Protein 7W8F (pdb70)

Structure (mmCIF, N/CA/C/O backbone):
data_7W8F
#
_entry.id   7W8F
#
_cell.length_a   34.800
_cell.length_b   57.890
_cell.length_c   62.700
_cell.angle_alpha   90.000
_cell.angle_beta   95.020
_cell.angle_gamma   90.000
#
_symmetry.space_group_name_H-M   'P 1 21 1'
#
loop_
_entity.id
_entity.type
_entity.pdbx_description
1 polymer 'Putative periplasm binding protein'
2 non-polymer 'desferrioxamine B'
3 non-polymer 'FE (III) ION'
4 non-polymer 'MAGNESIUM ION'
5 water water
#
loop_
_atom_site.group_PDB
_atom_site.id
_atom_site.type_symbol
_atom_site.label_atom_id
_atom_site.label_alt_id
_atom_site.label_comp_id
_atom_site.label_asym_id
_atom_site.label_entity_id
_atom_site.label_seq_id
_atom_site.pdbx_PDB_ins_code
_atom_site.Cartn_x
_atom_site.Cartn_y
_atom_site.Cartn_z
_atom_site.occupancy
_atom_site.B_iso_or_equiv
_atom_site.auth_seq_id
_atom_site.auth_comp_id
_atom_site.auth_asym_id
_atom_site.auth_atom_id
_atom_site.pdbx_PDB_model_num
ATOM 1 N N . PRO A 1 1 ? 11.058 15.301 10.387 1.000 51.856 5 PRO A N 1
ATOM 2 C CA . PRO A 1 1 ? 10.489 13.933 10.383 1.000 47.650 5 PRO A CA 1
ATOM 3 C C . PRO A 1 1 ? 11.341 12.838 11.064 1.000 44.769 5 PRO A C 1
ATOM 4 O O . PRO A 1 1 ? 10.734 11.873 11.509 1.000 39.203 5 PRO A O 1
ATOM 8 N N . ASP A 1 2 ? 12.674 13.005 11.160 1.000 40.928 6 ASP A N 1
ATOM 9 C CA . ASP A 1 2 ? 13.625 11.980 11.683 1.000 42.241 6 ASP A CA 1
ATOM 10 C C . ASP A 1 2 ? 13.620 11.996 13.225 1.000 38.365 6 ASP A C 1
ATOM 11 O O . ASP A 1 2 ? 13.935 13.021 13.803 1.000 37.130 6 ASP A O 1
ATOM 16 N N . ILE A 1 3 ? 13.281 10.877 13.868 1.000 32.545 7 ILE A N 1
ATOM 17 C CA . ILE A 1 3 ? 13.290 10.703 15.354 1.000 32.632 7 ILE A CA 1
ATOM 18 C C . ILE A 1 3 ? 14.456 9.789 15.701 1.000 28.139 7 ILE A C 1
ATOM 19 O O . ILE A 1 3 ? 14.512 8.715 15.092 1.000 27.894 7 ILE A O 1
ATOM 24 N N . THR A 1 4 ? 15.318 10.164 16.646 1.000 28.043 8 THR A N 1
ATOM 25 C CA . THR A 1 4 ? 16.345 9.241 17.197 1.000 29.443 8 THR A CA 1
ATOM 26 C C . THR A 1 4 ? 15.780 8.532 18.443 1.000 28.518 8 THR A C 1
ATOM 27 O O . THR A 1 4 ? 15.048 9.143 19.220 1.000 27.488 8 THR A O 1
ATOM 31 N N . HIS A 1 5 ? 16.046 7.236 18.557 1.000 26.243 9 HIS A N 1
ATOM 32 C CA . HIS A 1 5 ? 15.717 6.404 19.734 1.000 23.921 9 HIS A CA 1
ATOM 33 C C . HIS A 1 5 ? 16.936 5.538 19.992 1.000 25.395 9 HIS A C 1
ATOM 34 O O . HIS A 1 5 ? 17.968 5.809 19.355 1.000 24.540 9 HIS A O 1
ATOM 41 N N . GLU A 1 6 ? 16.839 4.545 20.867 1.000 25.472 10 GLU A N 1
ATOM 42 C CA . GLU A 1 6 ? 18.030 3.816 21.369 1.000 26.735 10 GLU A CA 1
ATOM 43 C C . GLU A 1 6 ? 18.514 2.820 20.309 1.000 28.282 10 GLU A C 1
ATOM 44 O O . GLU A 1 6 ? 19.634 2.314 20.469 1.000 30.209 10 GLU A O 1
ATOM 50 N N . MET A 1 7 ? 17.718 2.563 19.271 1.000 27.139 11 MET A N 1
ATOM 51 C CA . MET A 1 7 ? 18.061 1.625 18.162 1.000 30.667 11 MET A CA 1
ATOM 52 C C . MET A 1 7 ? 18.253 2.383 16.843 1.000 31.594 11 MET A C 1
ATOM 53 O O . MET A 1 7 ? 18.175 1.728 15.784 1.000 30.988 11 MET A O 1
ATOM 58 N N . GLY A 1 8 ? 18.415 3.707 16.890 1.000 28.070 12 GLY A N 1
ATOM 59 C CA . GLY A 1 8 ? 18.912 4.484 15.739 1.000 33.074 12 GLY A CA 1
ATOM 60 C C . GLY A 1 8 ? 18.016 5.658 15.403 1.000 32.077 12 GLY A C 1
ATOM 61 O O . GLY A 1 8 ? 17.604 6.365 16.335 1.000 29.755 12 GLY A O 1
ATOM 62 N N . THR A 1 9 ? 17.719 5.848 14.119 1.000 32.439 13 THR A N 1
ATOM 63 C CA . THR A 1 9 ? 16.924 6.995 13.622 1.000 33.508 13 THR A CA 1
ATOM 64 C C . THR A 1 9 ? 15.816 6.506 12.709 1.000 36.086 13 THR A C 1
ATOM 65 O O . THR A 1 9 ? 16.102 5.745 11.787 1.000 42.181 13 THR A O 1
ATOM 69 N N . THR A 1 10 ? 14.604 6.989 12.939 1.000 34.047 14 THR A N 1
ATOM 70 C CA 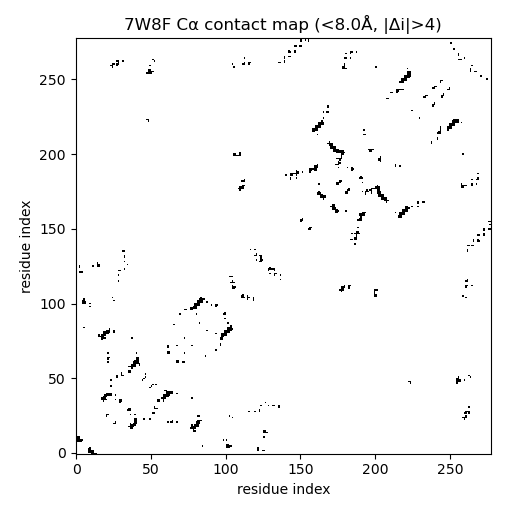. THR A 1 10 ? 13.399 6.579 12.200 1.000 33.692 14 THR A CA 1
ATOM 71 C C . THR A 1 10 ? 12.726 7.863 11.716 1.000 37.085 14 THR A C 1
ATOM 72 O O . THR A 1 10 ? 12.675 8.841 12.478 1.000 38.935 14 THR A O 1
ATOM 76 N N . SER A 1 11 ? 12.236 7.859 10.489 1.000 34.339 15 SER A N 1
ATOM 77 C CA . SER A 1 11 ? 11.537 9.010 9.901 1.000 31.863 15 SER A CA 1
ATOM 78 C C . SER A 1 11 ? 10.041 8.708 9.877 1.000 30.678 15 SER A C 1
ATOM 79 O O . SER A 1 11 ? 9.639 7.573 9.610 1.000 32.517 15 SER A O 1
ATOM 82 N N . PHE A 1 12 ? 9.235 9.716 10.158 1.000 30.064 16 PHE A N 1
ATOM 83 C CA . PHE A 1 12 ? 7.768 9.670 10.040 1.000 31.854 16 PHE A CA 1
ATOM 84 C C . PHE A 1 12 ? 7.347 10.899 9.241 1.000 37.434 16 PHE A C 1
ATOM 85 O O . PHE A 1 12 ? 7.590 12.031 9.716 1.000 36.363 16 PHE A O 1
ATOM 93 N N . GLU A 1 13 ? 6.719 10.710 8.090 1.000 41.167 17 GLU A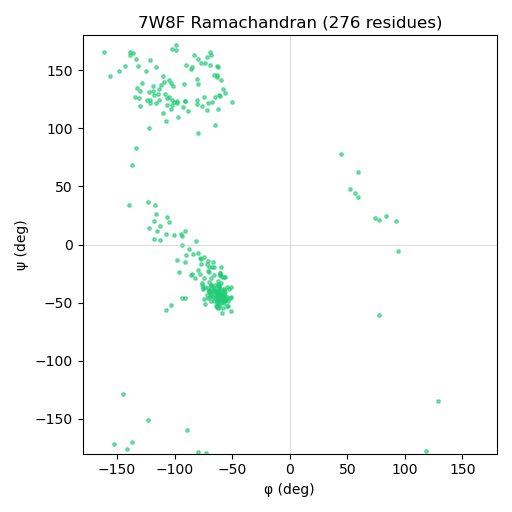 N 1
ATOM 94 C CA . GLU A 1 13 ? 6.347 11.877 7.256 1.000 44.067 17 GLU A CA 1
ATOM 95 C C . GLU A 1 13 ? 5.039 12.452 7.804 1.000 40.324 17 GLU A C 1
ATOM 96 O O . GLU A 1 13 ? 4.880 13.660 7.722 1.000 40.748 17 GLU A O 1
ATOM 102 N N . THR A 1 14 ? 4.178 11.636 8.416 1.000 35.336 18 THR A N 1
ATOM 103 C CA . THR A 1 14 ? 3.043 12.125 9.243 1.000 36.601 18 THR A CA 1
ATOM 104 C C . THR A 1 14 ? 3.235 11.672 10.697 1.000 33.983 18 THR A C 1
ATOM 105 O O . THR A 1 14 ? 3.854 10.607 10.900 1.000 31.626 18 THR A O 1
ATOM 109 N N . THR A 1 15 ? 2.699 12.414 11.669 1.000 31.620 19 THR A N 1
ATOM 110 C CA . THR A 1 15 ? 2.717 11.987 13.091 1.000 32.319 19 THR A CA 1
ATOM 111 C C . THR A 1 15 ? 1.958 10.676 13.211 1.000 29.776 19 THR A C 1
ATOM 112 O O . THR A 1 15 ? 0.827 10.554 12.723 1.000 27.965 19 THR A O 1
ATOM 116 N N . PRO A 1 16 ? 2.560 9.636 13.829 1.000 27.006 20 PRO A N 1
ATOM 117 C CA . PRO A 1 16 ? 1.857 8.375 13.995 1.000 27.599 20 PRO A CA 1
ATOM 118 C C . PRO A 1 16 ? 0.610 8.643 14.850 1.000 27.847 20 PRO A C 1
ATOM 119 O O . PRO A 1 16 ? 0.733 9.212 15.907 1.000 26.821 20 PRO A O 1
ATOM 123 N N . LYS A 1 17 ? -0.548 8.201 14.358 1.000 28.019 21 LYS A N 1
ATOM 124 C CA . LYS A 1 17 ? -1.871 8.366 15.005 1.000 27.058 21 LYS A CA 1
ATOM 125 C C . LYS A 1 17 ? -2.163 7.166 15.908 1.000 26.019 21 LYS A C 1
ATOM 126 O O . LYS A 1 17 ? -2.640 7.394 17.035 1.000 26.732 21 LYS A O 1
ATOM 132 N N . LYS A 1 18 ? -1.935 5.935 15.441 1.000 24.151 22 LYS A N 1
ATOM 133 C CA . LYS A 1 18 ? -2.292 4.705 16.199 1.000 24.549 22 LYS A CA 1
ATOM 134 C C . LYS A 1 18 ? -1.040 4.207 16.927 1.000 22.076 22 LYS A C 1
ATOM 135 O O . LYS A 1 18 ? -0.082 3.757 16.275 1.000 22.573 22 LYS A O 1
ATOM 141 N N . VAL A 1 19 ? -1.040 4.342 18.243 1.000 20.310 23 VAL A N 1
ATOM 142 C CA . VAL A 1 19 ? 0.180 4.221 19.066 1.000 19.593 23 VAL A CA 1
ATOM 143 C C . VAL A 1 19 ? 0.001 2.995 19.951 1.000 17.585 23 VAL A C 1
ATOM 144 O O . VAL A 1 19 ? -1.057 2.862 20.579 1.000 18.539 23 VAL A O 1
ATOM 148 N N . VAL A 1 20 ? 0.996 2.109 19.950 1.000 18.439 24 VAL A N 1
ATOM 149 C CA . VAL A 1 20 ? 1.068 1.013 20.948 1.000 18.148 24 VAL A CA 1
ATOM 150 C C . VAL A 1 20 ? 2.276 1.238 21.859 1.000 18.434 24 VAL A C 1
ATOM 151 O O . VAL A 1 20 ? 3.340 1.567 21.361 1.000 20.559 24 VAL A O 1
ATOM 155 N N . ALA A 1 21 ? 2.085 1.093 23.169 1.000 18.433 25 ALA A N 1
ATOM 156 C CA . ALA A 1 21 ? 3.169 1.155 24.164 1.000 17.487 25 ALA A CA 1
ATOM 157 C C . ALA A 1 21 ? 3.212 -0.195 24.879 1.000 18.909 25 ALA A C 1
ATOM 158 O O . ALA A 1 21 ? 2.147 -0.637 25.381 1.000 20.652 25 ALA A O 1
ATOM 160 N N . LEU A 1 22 ? 4.398 -0.788 25.010 1.000 19.436 26 LEU A N 1
ATOM 161 C CA . LEU A 1 22 ? 4.534 -2.153 25.573 1.000 20.892 26 LEU A CA 1
ATOM 162 C C . LEU A 1 22 ? 5.142 -2.118 26.976 1.000 20.874 26 LEU A C 1
ATOM 163 O O . LEU A 1 22 ? 5.433 -3.199 27.532 1.000 20.554 26 LEU A O 1
ATOM 168 N N . ASP A 1 23 ? 5.294 -0.942 27.570 1.000 20.904 27 ASP A N 1
ATOM 169 C CA . ASP A 1 23 ? 5.480 -0.883 29.035 1.000 22.482 27 ASP A CA 1
ATOM 170 C C . ASP A 1 23 ? 4.654 0.279 29.571 1.000 19.071 27 ASP A C 1
ATOM 171 O O . ASP A 1 23 ? 4.283 1.218 28.797 1.000 17.467 27 ASP A O 1
ATOM 176 N N . TRP A 1 24 ? 4.498 0.268 30.880 1.000 19.017 28 TRP A N 1
ATOM 177 C CA . TRP A 1 24 ? 3.550 1.155 31.579 1.000 18.682 28 TRP A CA 1
ATOM 178 C C . TRP A 1 24 ? 4.098 2.567 31.668 1.000 19.230 28 TRP A C 1
ATOM 179 O O . TRP A 1 24 ? 3.301 3.478 31.605 1.000 19.547 28 TRP A O 1
ATOM 190 N N . VAL A 1 25 ? 5.405 2.751 31.791 1.000 18.483 29 VAL A N 1
ATOM 191 C CA . VAL A 1 25 ? 5.937 4.139 31.875 1.000 18.165 29 VAL A CA 1
ATOM 192 C C . VAL A 1 25 ? 5.806 4.806 30.503 1.000 17.643 29 VAL A C 1
ATOM 193 O O . VAL A 1 25 ? 5.512 5.979 30.460 1.000 14.627 29 VAL A O 1
ATOM 197 N N . LEU A 1 26 ? 6.008 4.085 29.401 1.000 16.571 30 LEU A N 1
ATOM 198 C CA . LEU A 1 26 ? 5.801 4.668 28.047 1.000 16.773 30 LEU A CA 1
ATOM 199 C C . LEU A 1 26 ? 4.304 4.932 27.863 1.000 15.625 30 LEU A C 1
ATOM 200 O O . LEU A 1 26 ? 3.958 5.953 27.284 1.000 16.712 30 LEU A O 1
ATOM 205 N N . THR A 1 27 ? 3.446 4.078 28.388 1.000 16.529 31 THR A N 1
ATOM 206 C CA . THR A 1 27 ? 1.972 4.299 28.366 1.000 16.413 31 THR A CA 1
ATOM 207 C C . THR A 1 27 ? 1.626 5.625 29.073 1.000 16.283 31 THR A C 1
ATOM 208 O O . THR A 1 27 ? 0.888 6.463 28.489 1.000 17.467 31 THR A O 1
ATOM 212 N N . GLU A 1 28 ? 2.163 5.810 30.272 1.000 16.125 32 GLU A N 1
ATOM 213 C CA . GLU A 1 28 ? 1.983 7.030 31.103 1.000 16.856 32 GLU A CA 1
ATOM 214 C C . GLU A 1 28 ? 2.510 8.237 30.325 1.000 17.728 32 GLU A C 1
ATOM 215 O O . GLU A 1 28 ? 1.849 9.305 30.368 1.000 16.844 32 GLU A O 1
ATOM 221 N N . THR A 1 29 ? 3.674 8.098 29.674 1.000 16.841 33 THR A N 1
ATOM 222 C CA . THR A 1 29 ? 4.320 9.241 28.988 1.000 17.303 33 THR A CA 1
ATOM 223 C C . THR A 1 29 ? 3.473 9.655 27.785 1.000 16.710 33 THR A C 1
ATOM 224 O O . THR A 1 29 ? 3.269 10.864 27.592 1.000 16.200 33 THR A O 1
ATOM 228 N N . VAL A 1 30 ? 2.980 8.687 27.024 1.000 15.414 34 VAL A N 1
ATOM 229 C CA . VAL A 1 30 ? 2.142 8.991 25.845 1.000 17.107 34 VAL A CA 1
ATOM 230 C C . VAL A 1 30 ? 0.911 9.726 26.368 1.000 16.301 34 VAL A C 1
ATOM 231 O O . VAL A 1 30 ? 0.558 10.768 25.808 1.000 16.412 34 VAL A O 1
ATOM 235 N N . LEU A 1 31 ? 0.281 9.198 27.415 1.000 16.353 35 LEU A N 1
ATOM 236 C CA . LEU A 1 31 ? -0.947 9.816 27.998 1.000 17.534 35 LEU A CA 1
ATOM 237 C C . LEU A 1 31 ? -0.624 11.214 28.540 1.000 17.023 35 LEU A C 1
ATOM 238 O O . LEU A 1 31 ? -1.485 12.108 28.427 1.000 17.687 35 LEU A O 1
ATOM 243 N N . SER A 1 32 ? 0.568 11.420 29.091 1.000 17.891 36 SER A N 1
ATOM 244 C CA . SER A 1 32 ? 0.976 12.734 29.639 1.000 17.699 36 SER A CA 1
ATOM 245 C C . SER A 1 32 ? 0.947 13.809 28.533 1.000 17.928 36 SER A C 1
ATOM 246 O O . SER A 1 32 ? 0.843 15.010 28.830 1.000 18.412 36 SER A O 1
ATOM 249 N N . LEU A 1 33 ? 1.112 13.429 27.289 1.000 17.578 37 LEU A N 1
ATOM 250 C CA . LEU A 1 33 ? 1.146 14.402 26.165 1.000 20.839 37 LEU A CA 1
ATOM 251 C C . LEU A 1 33 ? -0.233 14.561 25.520 1.000 20.350 37 LEU A C 1
ATOM 252 O O . LEU A 1 33 ? -0.295 15.220 24.487 1.000 22.819 37 LEU A O 1
ATOM 257 N N . GLY A 1 34 ? -1.297 14.005 26.102 1.000 20.270 38 GLY A N 1
ATOM 258 C CA . GLY A 1 34 ? -2.660 14.145 25.565 1.000 19.928 38 GLY A CA 1
ATOM 259 C C . GLY A 1 34 ? -2.869 13.230 24.384 1.000 23.507 38 GLY A C 1
ATOM 260 O O . GLY A 1 34 ? -3.750 13.501 23.560 1.000 24.443 38 GLY A O 1
ATOM 261 N N . ILE A 1 35 ? -2.062 12.189 24.270 1.000 22.311 39 ILE A N 1
ATOM 262 C CA . ILE A 1 35 ? -2.189 11.207 23.162 1.000 21.790 39 ILE A CA 1
ATOM 263 C C . ILE A 1 35 ? -2.861 9.955 23.723 1.000 22.564 39 ILE A C 1
ATOM 264 O O . ILE A 1 35 ? -2.535 9.514 24.844 1.000 19.962 39 ILE A O 1
ATOM 269 N N . GLU A 1 36 ? -3.772 9.388 22.946 1.000 24.666 40 GLU A N 1
ATOM 270 C CA . GLU A 1 36 ? -4.449 8.118 23.278 1.000 26.924 40 GLU A CA 1
ATOM 271 C C . GLU A 1 36 ? -3.665 6.926 22.725 1.000 22.429 40 GLU A C 1
ATOM 272 O O . GLU A 1 36 ? -2.892 7.088 21.784 1.000 23.534 40 GLU A O 1
ATOM 278 N N . LEU A 1 37 ? -3.832 5.772 23.352 1.000 23.263 41 LEU A N 1
ATOM 279 C CA . LEU A 1 37 ? -3.185 4.511 22.927 1.000 23.538 41 LEU A CA 1
ATOM 280 C C . LEU A 1 37 ? -4.218 3.632 22.244 1.000 23.456 41 LEU A C 1
ATOM 281 O O . LEU A 1 37 ? -5.294 3.459 22.800 1.000 24.410 41 LEU A O 1
ATOM 286 N N . GLU A 1 38 ? -3.891 3.186 21.039 1.000 24.072 42 GLU A N 1
ATOM 287 C CA . GLU A 1 38 ? -4.617 2.103 20.329 1.000 25.063 42 GLU A CA 1
ATOM 288 C C . GLU A 1 38 ? -4.477 0.814 21.140 1.000 23.642 42 GLU A C 1
ATOM 289 O O . GLU A 1 38 ? -5.492 0.075 21.332 1.000 21.901 42 GLU A O 1
ATOM 295 N N . GLY A 1 39 ? -3.268 0.581 21.641 1.000 19.597 43 GLY A N 1
ATOM 296 C CA . GLY A 1 39 ? -2.970 -0.616 22.430 1.000 20.809 43 GLY A CA 1
ATOM 297 C C . GLY A 1 39 ? -1.909 -0.382 23.490 1.000 20.603 43 GLY A C 1
ATOM 298 O O . GLY A 1 39 ? -1.011 0.424 23.288 1.000 21.676 43 GLY A O 1
ATOM 299 N N . ALA A 1 40 ? -2.012 -1.114 24.589 1.000 21.488 44 ALA A N 1
ATOM 300 C CA . ALA A 1 40 ? -1.004 -1.089 25.659 1.000 21.020 44 ALA A CA 1
ATOM 301 C C . ALA A 1 40 ? -0.882 -2.502 26.205 1.000 19.100 44 ALA A C 1
ATOM 302 O O . ALA A 1 40 ? -1.850 -3.263 26.112 1.000 19.755 44 ALA A O 1
ATOM 304 N N . ALA A 1 41 ? 0.269 -2.840 26.756 1.000 17.091 45 ALA A N 1
ATOM 305 C CA . ALA A 1 41 ? 0.488 -4.175 27.339 1.000 18.679 45 ALA A CA 1
ATOM 306 C C . ALA A 1 41 ? -0.146 -4.206 28.714 1.000 19.658 45 ALA A C 1
ATOM 307 O O . ALA A 1 41 ? 0.026 -3.214 29.436 1.000 21.415 45 ALA A O 1
ATOM 309 N N . ASN A 1 42 ? -0.816 -5.315 29.033 1.000 19.625 46 ASN A N 1
ATOM 310 C CA . ASN A 1 42 ? -1.408 -5.671 30.354 1.000 19.139 46 ASN A CA 1
ATOM 311 C C . ASN A 1 42 ? -2.148 -4.465 30.933 1.000 18.841 46 ASN A C 1
ATOM 312 O O . ASN A 1 42 ? -1.630 -3.799 31.864 1.000 17.643 46 ASN A O 1
ATOM 317 N N . ILE A 1 43 ? -3.345 -4.219 30.428 1.000 19.465 47 ILE A N 1
ATOM 318 C CA . ILE A 1 43 ? -4.184 -3.072 30.861 1.000 19.413 47 ILE A CA 1
ATOM 319 C C . ILE A 1 43 ? -4.694 -3.302 32.283 1.000 18.648 47 ILE A C 1
ATOM 320 O O . ILE A 1 43 ? -4.793 -2.291 33.028 1.000 20.246 47 ILE A O 1
ATOM 325 N N . SER A 1 44 ? -5.073 -4.525 32.656 1.000 19.095 48 SER A N 1
ATOM 326 C CA . SER A 1 44 ? -5.561 -4.790 34.035 1.000 20.103 48 SER A CA 1
ATOM 327 C C . SER A 1 44 ? -4.436 -4.499 35.034 1.000 18.399 48 SER A C 1
ATOM 328 O O . SER A 1 44 ? -4.710 -3.835 36.060 1.000 16.634 48 SER A O 1
ATOM 331 N N . GLY A 1 45 ? -3.197 -4.891 34.711 1.000 17.946 49 GLY A N 1
ATOM 332 C CA . GLY A 1 45 ? -2.014 -4.515 35.516 1.000 17.247 49 GLY A CA 1
ATOM 333 C C . GLY A 1 45 ? -1.792 -3.005 35.563 1.000 17.145 49 GLY A C 1
ATOM 334 O O . GLY A 1 45 ? -1.526 -2.469 36.663 1.000 19.685 49 GLY A O 1
ATOM 335 N N . TYR A 1 46 ? -1.875 -2.296 34.436 1.000 17.491 50 TYR A N 1
ATOM 336 C CA . TYR A 1 46 ? -1.742 -0.820 34.429 1.000 17.257 50 TYR A CA 1
ATOM 337 C C . TYR A 1 46 ? -2.766 -0.200 35.392 1.000 16.652 50 TYR A C 1
ATOM 338 O O . TYR A 1 46 ? -2.411 0.667 36.239 1.000 16.101 50 TYR A O 1
ATOM 347 N N . GLN A 1 47 ? -4.008 -0.660 35.279 1.000 17.381 51 GLN A N 1
ATOM 348 C CA . GLN A 1 47 ? -5.145 -0.202 36.124 1.000 19.991 51 GLN A CA 1
ATOM 349 C C . GLN A 1 47 ? -4.861 -0.426 37.608 1.000 18.472 51 GLN A C 1
ATOM 350 O O . GLN A 1 47 ? -5.114 0.507 38.377 1.000 19.037 51 GLN A O 1
ATOM 356 N N . GLN A 1 48 ? -4.331 -1.588 37.976 1.000 19.386 52 GLN A N 1
ATOM 357 C CA . GLN A 1 48 ? -4.029 -1.980 39.381 1.000 21.315 52 GLN A CA 1
ATOM 358 C C . GLN A 1 48 ? -2.799 -1.229 39.912 1.000 20.926 52 GLN A C 1
ATOM 359 O O . GLN A 1 48 ? -2.883 -0.661 41.014 1.000 20.832 52 GLN A O 1
ATOM 365 N N . TRP A 1 49 ? -1.685 -1.243 39.184 1.000 19.001 53 TRP A N 1
ATOM 366 C CA . TRP A 1 49 ? -0.369 -0.806 39.714 1.000 19.307 53 TRP A CA 1
ATOM 367 C C . TRP A 1 49 ? -0.084 0.647 39.330 1.000 18.039 53 TRP A C 1
ATOM 368 O O . TRP A 1 49 ? 0.737 1.276 40.015 1.000 20.478 53 TRP A O 1
ATOM 379 N N . VAL A 1 50 ? -0.687 1.172 38.268 1.000 17.167 54 VAL A N 1
ATOM 380 C CA . VAL A 1 50 ? -0.391 2.551 37.801 1.000 17.083 54 VAL A CA 1
ATOM 381 C C . VAL A 1 50 ? -1.580 3.449 38.128 1.000 16.747 54 VAL A C 1
ATOM 382 O O . VAL A 1 50 ? -1.334 4.503 38.750 1.000 16.456 54 VAL A O 1
ATOM 386 N N . ALA A 1 51 ? -2.784 3.093 37.647 1.000 16.349 55 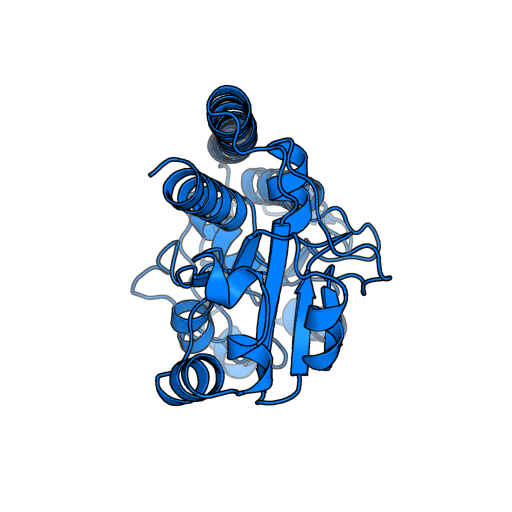ALA A N 1
ATOM 387 C CA . ALA A 1 51 ? -4.089 3.726 37.973 1.000 17.435 55 ALA A CA 1
ATOM 388 C C . ALA A 1 51 ? -4.259 5.051 37.207 1.000 19.745 55 ALA A C 1
ATOM 389 O O . ALA A 1 51 ? -5.204 5.165 36.408 1.000 18.930 55 ALA A O 1
ATOM 391 N N . GLU A 1 52 ? -3.365 6.017 37.435 1.000 19.625 56 GLU A N 1
ATOM 392 C CA . GLU A 1 52 ? -3.393 7.313 36.739 1.000 21.773 56 GLU A CA 1
ATOM 393 C C . GLU A 1 52 ? -2.041 7.531 36.075 1.000 20.916 56 GLU A C 1
ATOM 394 O O . GLU A 1 52 ? -1.025 7.018 36.540 1.000 19.342 56 GLU A O 1
ATOM 400 N N . PRO A 1 53 ? -2.009 8.242 34.933 1.000 20.771 57 PRO A N 1
ATOM 401 C CA . PRO A 1 53 ? -3.224 8.724 34.278 1.000 22.951 57 PRO A CA 1
ATOM 402 C C . PRO A 1 53 ? -4.101 7.623 33.663 1.000 24.934 57 PRO A C 1
ATOM 403 O O . PRO A 1 53 ? -3.562 6.603 33.262 1.000 23.985 57 PRO A O 1
ATOM 407 N N . HIS A 1 54 ? -5.410 7.891 33.529 1.000 25.730 58 HIS A N 1
ATOM 408 C CA . HIS A 1 54 ? -6.409 6.930 33.003 1.000 26.216 58 HIS A CA 1
ATOM 409 C C . HIS A 1 54 ? -6.059 6.664 31.539 1.000 26.327 58 HIS A C 1
ATOM 410 O O . HIS A 1 54 ? -5.850 7.624 30.788 1.000 26.918 58 HIS A O 1
ATOM 417 N N . LEU A 1 55 ? -5.928 5.387 31.192 1.000 27.932 59 LEU A N 1
ATOM 418 C CA . LEU A 1 55 ? -5.923 4.885 29.800 1.000 31.934 59 LEU A CA 1
ATOM 419 C C . LEU A 1 55 ? -7.263 5.267 29.153 1.000 31.063 59 LEU A C 1
ATOM 420 O O . LEU A 1 55 ? -8.278 5.278 29.864 1.000 35.849 59 LEU A O 1
ATOM 425 N N . ASN A 1 56 ? -7.242 5.642 27.874 1.000 28.921 60 ASN A N 1
ATOM 426 C CA . ASN A 1 56 ? -8.427 5.936 27.029 1.000 30.128 60 ASN A CA 1
ATOM 427 C C . ASN A 1 56 ? -9.300 4.682 26.890 1.000 34.188 60 ASN A C 1
ATOM 428 O O . ASN A 1 56 ? -8.769 3.561 26.981 1.000 33.895 60 ASN A O 1
ATOM 433 N N . ALA A 1 57 ? -10.599 4.907 26.665 1.000 38.199 61 ALA A N 1
ATOM 434 C CA . ALA A 1 57 ? -11.692 3.907 26.620 1.000 38.024 61 ALA A CA 1
ATOM 435 C C . ALA A 1 57 ? -11.328 2.747 25.687 1.000 34.560 61 ALA A C 1
ATOM 436 O O . ALA A 1 57 ? -11.290 1.613 26.135 1.000 35.823 61 ALA A O 1
ATOM 438 N N . ASP A 1 58 ? -11.027 3.054 24.433 1.000 33.661 62 ASP A N 1
ATOM 439 C CA . ASP A 1 58 ? -10.915 2.057 23.343 1.000 37.122 62 ASP A CA 1
ATOM 440 C C . ASP A 1 58 ? -9.542 1.350 23.363 1.000 33.372 62 ASP A C 1
ATOM 441 O O . ASP A 1 58 ? -9.306 0.534 22.457 1.000 31.830 62 ASP A O 1
ATOM 446 N N . ALA A 1 59 ? -8.652 1.612 24.327 1.000 29.575 63 ALA A N 1
ATOM 447 C CA . ALA A 1 59 ? -7.305 0.982 24.333 1.000 27.084 63 ALA A CA 1
ATOM 448 C C . ALA A 1 59 ? -7.440 -0.543 24.344 1.000 24.076 63 ALA A C 1
ATOM 449 O O . ALA A 1 59 ? -8.199 -1.074 25.176 1.000 24.145 63 ALA A O 1
ATOM 451 N N . ILE A 1 60 ? -6.675 -1.226 23.497 1.000 25.446 64 ILE A N 1
ATOM 452 C CA . ILE A 1 60 ? -6.708 -2.711 23.379 1.000 24.906 64 ILE A CA 1
ATOM 453 C C . ILE A 1 60 ? -5.501 -3.257 24.139 1.000 22.706 64 ILE A C 1
ATOM 454 O O . ILE A 1 60 ? -4.432 -2.695 24.036 1.000 20.386 64 ILE A O 1
ATOM 459 N N . ASP A 1 61 ? -5.719 -4.308 24.914 1.000 22.055 65 ASP A N 1
ATOM 460 C CA . ASP A 1 61 ? -4.655 -5.083 25.591 1.000 22.631 65 ASP A CA 1
ATOM 461 C C . ASP A 1 61 ? -3.906 -5.897 24.533 1.000 25.327 65 ASP A C 1
ATOM 462 O O . ASP A 1 61 ? -4.523 -6.781 23.859 1.000 24.190 65 ASP A O 1
ATOM 467 N N . VAL A 1 62 ? -2.629 -5.592 24.338 1.000 21.730 66 VAL A N 1
ATOM 468 C CA . VAL A 1 62 ? -1.839 -6.227 23.252 1.000 22.699 66 VAL A CA 1
ATOM 469 C C . VAL A 1 62 ? -0.852 -7.255 23.812 1.000 22.813 66 VAL A C 1
ATOM 470 O O . VAL A 1 62 ? 0.119 -7.587 23.102 1.000 25.511 66 VAL A O 1
ATOM 474 N N . G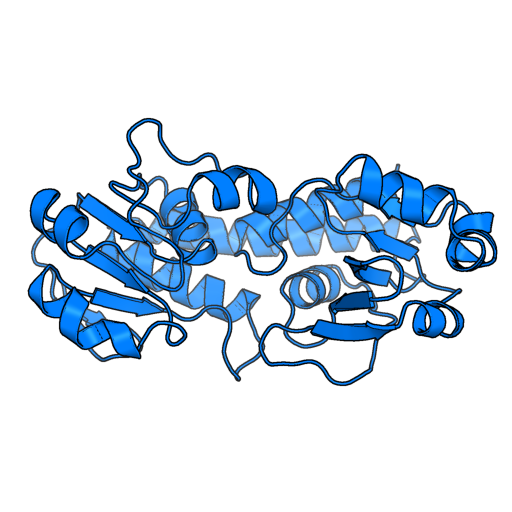LY A 1 63 ? -1.123 -7.784 24.993 1.000 21.443 67 GLY A N 1
ATOM 475 C CA . GLY A 1 63 ? -0.343 -8.880 25.586 1.000 22.426 67 GLY A CA 1
ATOM 476 C C . GLY A 1 63 ? 0.307 -8.462 26.887 1.000 21.300 67 GLY A C 1
ATOM 477 O O . GLY A 1 63 ? 0.085 -7.359 27.344 1.000 22.833 67 GLY A O 1
ATOM 478 N N . SER A 1 64 ? 1.072 -9.340 27.498 1.000 21.560 68 SER A N 1
ATOM 479 C CA . SER A 1 64 ? 1.894 -8.983 28.675 1.000 21.028 68 SER A CA 1
ATOM 480 C C . SER A 1 64 ? 3.041 -8.051 28.258 1.000 20.256 68 SER A C 1
ATOM 481 O O . SER A 1 64 ? 3.413 -7.985 27.063 1.000 22.138 68 SER A O 1
ATOM 484 N N . ARG A 1 65 ? 3.670 -7.429 29.247 1.000 20.470 69 ARG A N 1
ATOM 485 C CA . ARG A 1 65 ? 4.841 -6.555 29.021 1.000 21.744 69 ARG A CA 1
ATOM 486 C C . ARG A 1 65 ? 5.966 -7.386 28.397 1.000 21.708 69 ARG A C 1
ATOM 487 O O . ARG A 1 65 ? 6.731 -6.826 27.586 1.000 24.891 69 ARG A O 1
ATOM 495 N N . ARG A 1 66 ? 6.087 -8.653 28.783 1.000 21.765 70 ARG A N 1
ATOM 496 C CA . ARG A 1 66 ? 7.164 -9.568 28.315 1.000 25.155 70 ARG A CA 1
ATOM 497 C C . ARG A 1 66 ? 6.790 -10.252 26.976 1.000 24.502 70 ARG A C 1
ATOM 498 O O . ARG A 1 66 ? 7.720 -10.584 26.225 1.000 25.861 70 ARG A O 1
ATOM 506 N N . GLU A 1 67 ? 5.501 -10.427 26.652 1.000 23.950 71 GLU A N 1
ATOM 507 C CA . GLU A 1 67 ? 5.003 -11.232 25.498 1.000 25.051 71 GLU A CA 1
ATOM 508 C C . GLU A 1 67 ? 3.936 -10.483 24.706 1.000 24.120 71 GLU A C 1
ATOM 509 O O . GLU A 1 67 ? 2.729 -10.717 24.839 1.000 22.954 71 GLU A O 1
ATOM 515 N N . PRO A 1 68 ? 4.337 -9.592 23.790 1.000 22.550 72 PRO A N 1
ATOM 516 C CA . PRO A 1 68 ? 3.353 -8.939 22.940 1.000 23.584 72 PRO A CA 1
ATOM 517 C C . PRO A 1 68 ? 2.643 -9.969 22.050 1.000 23.664 72 PRO A C 1
ATOM 518 O O . PRO A 1 68 ? 3.253 -10.924 21.599 1.000 25.498 72 PRO A O 1
ATOM 522 N N . ASN A 1 69 ? 1.358 -9.739 21.814 1.000 23.234 73 ASN A N 1
ATOM 523 C CA . ASN A 1 69 ? 0.506 -10.537 20.902 1.000 24.416 73 ASN A CA 1
ATOM 524 C C . ASN A 1 69 ? 0.773 -10.085 19.458 1.000 25.517 73 ASN A C 1
ATOM 525 O O . ASN A 1 69 ? 0.109 -9.139 18.988 1.000 25.733 73 ASN A O 1
ATOM 530 N N . LEU A 1 70 ? 1.653 -10.796 18.736 1.000 24.125 74 LEU A N 1
ATOM 531 C CA . LEU A 1 70 ? 2.071 -10.422 17.353 1.000 24.543 74 LEU A CA 1
ATOM 532 C C . LEU A 1 70 ? 0.894 -10.525 16.373 1.000 24.709 74 LEU A C 1
ATOM 533 O O . LEU A 1 70 ? 0.812 -9.641 15.518 1.000 23.065 74 LEU A O 1
ATOM 538 N N . GLU A 1 71 ? 0.040 -11.546 16.503 1.000 25.022 75 GLU A N 1
ATOM 539 C CA . GLU A 1 71 ? -1.156 -11.760 15.646 1.000 30.495 75 GLU A CA 1
ATOM 540 C C . GLU A 1 71 ? -2.103 -10.565 15.810 1.000 28.437 75 GLU A C 1
ATOM 541 O O . GLU A 1 71 ? -2.582 -10.025 14.792 1.000 26.348 75 GLU A O 1
ATOM 547 N N . LEU A 1 72 ? -2.390 -10.174 17.051 1.000 26.234 76 LEU A N 1
ATOM 548 C CA . LEU A 1 72 ? -3.313 -9.036 17.312 1.000 28.086 76 LEU A CA 1
ATOM 549 C C . LEU A 1 72 ? -2.689 -7.738 16.777 1.000 23.308 76 LEU A C 1
ATOM 550 O O . LEU A 1 72 ? -3.408 -6.952 16.085 1.000 25.578 76 LEU A O 1
ATOM 555 N N . LEU A 1 73 ? -1.406 -7.501 17.063 1.000 23.508 77 LEU A N 1
ATOM 556 C CA . LEU A 1 73 ? -0.720 -6.263 16.628 1.000 23.709 77 LEU A CA 1
ATOM 557 C C . LEU A 1 73 ? -0.757 -6.185 15.100 1.000 25.757 77 LEU A C 1
ATOM 558 O O . LEU A 1 73 ? -0.957 -5.075 14.559 1.000 25.375 77 LEU A O 1
ATOM 563 N N . SER A 1 74 ? -0.545 -7.311 14.421 1.000 25.446 78 SER A N 1
ATOM 564 C CA . SER A 1 74 ? -0.621 -7.380 12.947 1.000 30.007 78 SER A CA 1
ATOM 565 C C . SER A 1 74 ? -2.042 -7.008 12.509 1.000 27.565 78 SER A C 1
ATOM 566 O O . SER A 1 74 ? -2.177 -6.209 11.575 1.000 28.916 78 SER A O 1
ATOM 569 N N . ASN A 1 75 ? -3.059 -7.513 13.205 1.000 26.157 79 ASN A N 1
ATOM 570 C CA . ASN A 1 75 ? -4.484 -7.237 12.858 1.000 28.203 79 ASN A CA 1
ATOM 571 C C . ASN A 1 75 ? -4.829 -5.748 13.066 1.000 28.389 79 ASN A C 1
ATOM 572 O O . ASN A 1 75 ? -5.608 -5.196 12.225 1.000 28.123 79 ASN A O 1
ATOM 577 N N . ILE A 1 76 ? -4.291 -5.095 14.106 1.000 27.920 80 ILE A N 1
ATOM 578 C CA . ILE A 1 76 ? -4.733 -3.712 14.460 1.000 29.671 80 ILE A CA 1
ATOM 579 C C . ILE A 1 76 ? -3.860 -2.674 13.734 1.000 28.726 80 ILE A C 1
ATOM 580 O O . ILE A 1 76 ? -4.289 -1.529 13.699 1.000 30.728 80 ILE A O 1
ATOM 585 N N . LYS A 1 77 ? -2.707 -3.042 13.167 1.000 29.218 81 LYS A N 1
ATOM 586 C CA . LYS A 1 77 ? -1.930 -2.188 12.222 1.000 31.602 81 LYS A CA 1
ATOM 587 C C . LYS A 1 77 ? -1.533 -0.877 12.886 1.000 28.097 81 LYS A C 1
ATOM 588 O O . LYS A 1 77 ? -1.893 0.207 12.427 1.000 24.955 81 LYS A O 1
ATOM 594 N N . PRO A 1 78 ? -0.732 -0.910 13.964 1.000 27.312 82 PRO A N 1
ATOM 595 C CA . PRO A 1 78 ? -0.256 0.342 14.552 1.000 25.725 82 PRO A CA 1
ATOM 596 C C . PRO A 1 78 ? 0.630 1.171 13.604 1.000 25.723 82 PRO A C 1
ATOM 597 O O . PRO A 1 78 ? 1.312 0.616 12.740 1.000 26.637 82 PRO A O 1
ATOM 601 N N . ASP A 1 79 ? 0.653 2.493 13.814 1.000 23.016 83 ASP A N 1
ATOM 602 C CA . ASP A 1 79 ? 1.579 3.449 13.137 1.000 24.097 83 ASP A CA 1
ATOM 603 C C . ASP A 1 79 ? 2.923 3.516 13.870 1.000 23.933 83 ASP A C 1
ATOM 604 O O . ASP A 1 79 ? 3.930 3.866 13.204 1.000 23.823 83 ASP A O 1
ATOM 609 N N . VAL A 1 80 ? 2.958 3.207 15.175 1.000 22.635 84 VAL A N 1
ATOM 610 C CA . VAL A 1 80 ? 4.224 3.171 15.961 1.000 19.970 84 VAL A CA 1
ATOM 611 C C . VAL A 1 80 ? 4.060 2.249 17.182 1.000 19.815 84 VAL A C 1
ATOM 612 O O . VAL A 1 80 ? 2.939 2.150 17.763 1.000 17.316 84 VAL A O 1
ATOM 616 N N . ILE A 1 81 ? 5.150 1.567 17.530 1.000 18.975 85 ILE A N 1
ATOM 617 C CA . ILE A 1 81 ? 5.238 0.644 18.680 1.000 18.588 85 ILE A CA 1
ATOM 618 C C . ILE A 1 81 ? 6.394 1.153 19.528 1.000 18.133 85 ILE A C 1
ATOM 619 O O . ILE A 1 81 ? 7.498 1.351 18.977 1.000 19.586 85 ILE A O 1
ATOM 624 N N . LEU A 1 82 ? 6.105 1.416 20.803 1.000 17.365 86 LEU A N 1
ATOM 625 C CA . LEU A 1 82 ? 7.081 1.951 21.772 1.000 17.409 86 LEU A CA 1
ATOM 626 C C . LEU A 1 82 ? 7.468 0.839 22.739 1.000 16.599 86 LEU A C 1
ATOM 627 O O . LEU A 1 82 ? 6.533 0.227 23.372 1.000 18.359 86 LEU A O 1
ATOM 632 N N . ILE A 1 83 ? 8.776 0.599 22.865 1.000 16.346 87 ILE A N 1
ATOM 633 C CA . ILE A 1 83 ? 9.346 -0.408 23.809 1.000 16.650 87 ILE A CA 1
ATOM 634 C C . ILE A 1 83 ? 10.562 0.167 24.526 1.000 16.179 87 ILE A C 1
ATOM 635 O O . ILE A 1 83 ? 11.120 1.177 24.094 1.000 16.441 87 ILE A O 1
ATOM 640 N N . SER A 1 84 ? 10.984 -0.489 25.599 1.000 16.646 88 SER A N 1
ATOM 641 C CA . SER A 1 84 ? 12.294 -0.226 26.236 1.000 17.259 88 SER A CA 1
ATOM 642 C C . SER A 1 84 ? 13.312 -1.272 25.784 1.000 17.098 88 SER A C 1
ATOM 643 O O . SER A 1 84 ? 12.930 -2.312 25.192 1.000 15.393 88 SER A O 1
ATOM 646 N N . LYS A 1 85 ? 14.571 -1.053 26.140 1.000 18.842 89 LYS A N 1
ATOM 647 C CA . LYS A 1 85 ? 15.677 -2.012 25.924 1.000 21.545 89 LYS A CA 1
ATOM 648 C C . LYS A 1 85 ? 15.378 -3.334 26.651 1.000 21.072 89 LYS A C 1
ATOM 649 O O . LYS A 1 85 ? 15.977 -4.401 26.261 1.000 18.399 89 LYS A O 1
ATOM 655 N N . HIS A 1 86 ? 14.467 -3.329 27.632 1.000 18.442 90 HIS A N 1
ATOM 656 C CA . HIS A 1 86 ? 14.127 -4.569 28.365 1.000 19.589 90 HIS A CA 1
ATOM 657 C C . HIS A 1 86 ? 13.325 -5.498 27.423 1.000 21.638 90 HIS A C 1
ATOM 658 O O . HIS A 1 86 ? 13.156 -6.665 27.743 1.000 22.440 90 HIS A O 1
ATOM 665 N N . LEU A 1 87 ? 12.826 -5.002 26.295 1.000 19.769 91 LEU A N 1
ATOM 666 C CA . LEU A 1 87 ? 12.089 -5.848 25.327 1.000 22.520 91 LEU A CA 1
ATOM 667 C C . LEU A 1 87 ? 12.836 -5.870 23.977 1.000 19.848 91 LEU A C 1
ATOM 668 O O . LEU A 1 87 ? 12.239 -6.249 22.971 1.000 18.779 91 LEU A O 1
ATOM 673 N N . ALA A 1 88 ? 14.129 -5.549 23.955 1.000 20.838 92 ALA A N 1
ATOM 674 C CA . ALA A 1 88 ? 14.901 -5.406 22.692 1.000 21.055 92 ALA A CA 1
ATOM 675 C C . ALA A 1 88 ? 14.918 -6.715 21.878 1.000 20.498 92 ALA A C 1
ATOM 676 O O . ALA A 1 88 ? 15.080 -6.646 20.639 1.000 21.851 92 ALA A O 1
ATOM 678 N N . ALA A 1 89 ? 14.743 -7.870 22.512 1.000 19.434 93 ALA A N 1
ATOM 679 C CA . ALA A 1 89 ? 14.731 -9.166 21.819 1.000 19.719 93 ALA A CA 1
ATOM 680 C C . ALA A 1 89 ? 13.486 -9.231 20.935 1.000 20.726 93 ALA A C 1
ATOM 681 O O . ALA A 1 89 ? 13.483 -10.086 20.040 1.000 20.455 93 ALA A O 1
ATOM 683 N N . ALA A 1 90 ? 12.464 -8.393 21.184 1.000 19.836 94 ALA A N 1
ATOM 684 C CA . ALA A 1 90 ? 11.255 -8.319 20.324 1.000 19.120 94 ALA A CA 1
ATOM 685 C C . ALA A 1 90 ? 11.374 -7.218 19.252 1.000 19.190 94 ALA A C 1
ATOM 686 O O . ALA A 1 90 ? 10.408 -7.066 18.445 1.000 19.954 94 ALA A O 1
ATOM 688 N N . TYR A 1 91 ? 12.477 -6.468 19.208 1.000 18.908 95 TYR A N 1
ATOM 689 C CA . TYR A 1 91 ? 12.618 -5.293 18.309 1.000 20.332 95 TYR A CA 1
ATOM 690 C C . TYR A 1 91 ? 12.410 -5.725 16.849 1.000 22.228 95 TYR A C 1
ATOM 691 O O . TYR A 1 91 ? 11.538 -5.140 16.120 1.000 19.720 95 TYR A O 1
ATOM 700 N N . GLU A 1 92 ? 13.168 -6.722 16.403 1.000 23.042 96 GLU A N 1
ATOM 701 C CA . GLU A 1 92 ? 13.134 -7.143 14.975 1.000 22.459 96 GLU A CA 1
ATOM 702 C C . GLU A 1 92 ? 11.768 -7.733 14.644 1.000 21.515 96 GLU A C 1
ATOM 703 O O . GLU A 1 92 ? 11.170 -7.296 13.658 1.000 25.806 96 GLU A O 1
ATOM 709 N N . PRO A 1 93 ? 11.180 -8.677 15.425 1.000 21.035 97 PRO A N 1
ATOM 710 C CA . PRO A 1 93 ? 9.836 -9.170 15.121 1.000 20.782 97 PRO A CA 1
ATOM 711 C C . PRO A 1 93 ? 8.760 -8.066 15.049 1.000 21.663 97 PRO A C 1
ATOM 712 O O . PRO A 1 93 ? 7.898 -8.090 14.145 1.000 20.142 97 PRO A O 1
ATOM 716 N N . LEU A 1 94 ? 8.775 -7.122 16.009 1.000 20.733 98 LEU A N 1
ATOM 717 C CA . LEU A 1 94 ? 7.754 -6.049 16.061 1.000 20.391 98 LEU A CA 1
ATOM 718 C C . LEU A 1 94 ? 7.956 -5.128 14.864 1.000 19.110 98 LEU A C 1
ATOM 719 O O . LEU A 1 94 ? 6.976 -4.617 14.365 1.000 19.645 98 LEU A O 1
ATOM 724 N N . SER A 1 95 ? 9.202 -4.920 14.459 1.000 20.306 99 SER A N 1
ATOM 725 C CA . SER A 1 95 ? 9.591 -4.093 13.291 1.000 22.916 99 SER A CA 1
ATOM 726 C C . SER A 1 95 ? 8.926 -4.585 11.996 1.000 23.155 99 SER A C 1
ATOM 727 O O . SER A 1 95 ? 8.768 -3.772 11.086 1.000 22.207 99 SER A O 1
ATOM 730 N N . LYS A 1 96 ? 8.595 -5.859 11.878 1.000 23.951 100 LYS A N 1
ATOM 731 C CA . LYS A 1 96 ? 7.868 -6.359 10.679 1.000 28.030 100 LYS A CA 1
ATOM 732 C C . LYS A 1 96 ? 6.432 -5.839 10.689 1.000 30.107 100 LYS A C 1
ATOM 733 O O . LYS A 1 96 ? 5.797 -5.893 9.627 1.000 30.088 100 LYS A O 1
ATOM 739 N N . ILE A 1 97 ? 5.910 -5.406 11.844 1.000 26.737 101 ILE A N 1
ATOM 740 C CA . ILE A 1 97 ? 4.482 -4.989 11.936 1.000 27.582 101 ILE A CA 1
ATOM 741 C C . ILE A 1 97 ? 4.392 -3.484 11.727 1.000 26.286 101 ILE A C 1
ATOM 742 O O . ILE A 1 97 ? 3.504 -3.027 10.973 1.000 24.783 101 ILE A O 1
ATOM 747 N N . ALA A 1 98 ? 5.260 -2.738 12.392 1.000 23.695 102 ALA A N 1
ATOM 748 C CA . ALA A 1 98 ? 5.207 -1.272 12.371 1.000 25.470 102 ALA A CA 1
ATOM 749 C C . ALA A 1 98 ? 6.542 -0.714 12.811 1.000 24.575 102 ALA A C 1
ATOM 750 O O . ALA A 1 98 ? 7.350 -1.410 13.410 1.000 25.125 102 ALA A O 1
ATOM 752 N N . PRO A 1 99 ? 6.768 0.588 12.571 1.000 24.271 103 PRO A N 1
ATOM 753 C CA . PRO A 1 99 ? 7.938 1.261 13.131 1.000 24.652 103 PRO A CA 1
ATOM 754 C C . PRO A 1 99 ? 7.984 1.131 14.673 1.000 21.525 103 PRO A C 1
ATOM 755 O O . PRO A 1 99 ? 6.956 1.365 15.332 1.000 20.977 103 PRO A O 1
ATOM 759 N N . VAL A 1 100 ? 9.142 0.723 15.185 1.000 20.985 104 VAL A N 1
ATOM 760 C CA . VAL A 1 100 ? 9.446 0.503 16.624 1.000 21.249 104 VAL A CA 1
ATOM 761 C C . VAL A 1 100 ? 10.481 1.524 17.088 1.000 21.796 104 VAL A C 1
ATOM 762 O O . VAL A 1 100 ? 11.576 1.559 16.525 1.000 20.982 104 VAL A O 1
ATOM 766 N N . LEU A 1 101 ? 10.160 2.273 18.131 1.000 19.706 105 LEU A N 1
ATOM 767 C CA . LEU A 1 101 ? 11.110 3.174 18.823 1.000 19.437 105 LEU A CA 1
ATOM 768 C C . LEU A 1 101 ? 11.429 2.569 20.184 1.000 18.660 105 LEU A C 1
ATOM 769 O O . LEU A 1 101 ? 10.500 2.026 20.841 1.000 20.458 105 LEU A O 1
ATOM 774 N N . VAL A 1 102 ? 12.692 2.655 20.566 1.000 17.829 106 VAL A N 1
ATOM 775 C CA . VAL A 1 102 ? 13.249 2.066 21.804 1.000 18.147 106 VAL A CA 1
ATOM 776 C C . VAL A 1 102 ? 13.607 3.200 22.760 1.000 19.119 106 VAL A C 1
ATOM 777 O O . VAL A 1 102 ? 14.475 4.015 22.418 1.000 19.910 106 VAL A O 1
ATOM 781 N N . TYR A 1 103 ? 12.872 3.278 23.879 1.000 18.391 107 TYR A N 1
ATOM 782 C 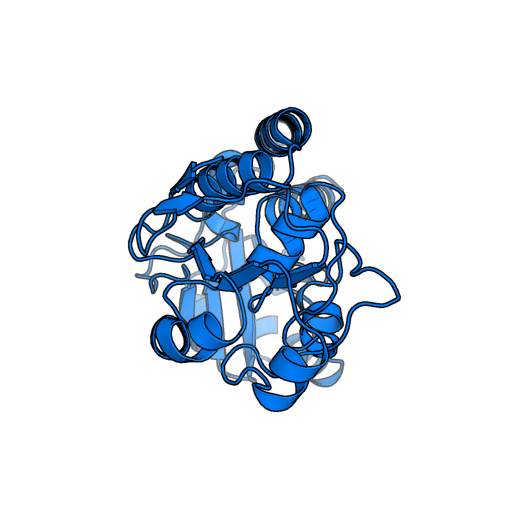CA . TYR A 1 103 ? 13.096 4.295 24.933 1.000 18.363 107 TYR A CA 1
ATOM 783 C C . TYR A 1 103 ? 13.059 3.644 26.310 1.000 18.056 107 TYR A C 1
ATOM 784 O O . TYR A 1 103 ? 12.030 3.052 26.667 1.000 19.198 107 TYR A O 1
ATOM 793 N N . SER A 1 104 ? 14.104 3.864 27.102 1.000 16.589 108 SER A N 1
ATOM 794 C CA . SER A 1 104 ? 14.337 3.134 28.360 1.000 17.036 108 SER A CA 1
ATOM 795 C C . SER A 1 104 ? 14.420 4.134 29.513 1.000 16.457 108 SER A C 1
ATOM 796 O O . SER A 1 104 ? 15.453 4.772 29.657 1.000 16.575 108 SER A O 1
ATOM 799 N N .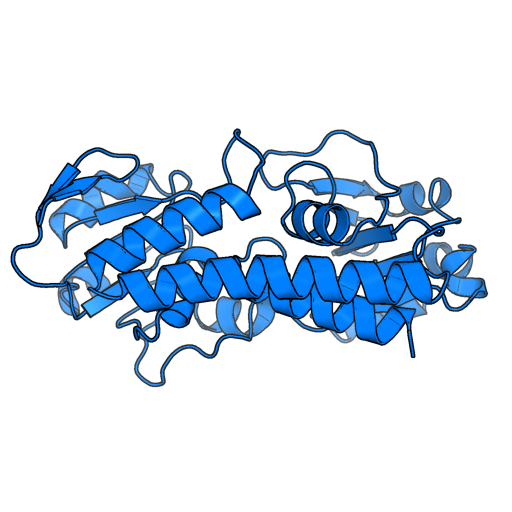 VAL A 1 105 ? 13.353 4.305 30.297 1.000 16.545 109 VAL A N 1
ATOM 800 C CA . VAL A 1 105 ? 13.414 5.208 31.488 1.000 16.033 109 VAL A CA 1
ATOM 801 C C . VAL A 1 105 ? 14.339 4.566 32.535 1.000 15.862 109 VAL A C 1
ATOM 802 O O . VAL A 1 105 ? 14.992 5.306 33.278 1.000 18.227 109 VAL A O 1
ATOM 806 N N . TYR A 1 106 ? 14.329 3.239 32.635 1.000 15.676 110 TYR A N 1
ATOM 807 C CA . TYR A 1 106 ? 15.091 2.460 33.635 1.000 16.758 110 TYR A CA 1
ATOM 808 C C . TYR A 1 106 ? 16.233 1.777 32.888 1.000 18.032 110 TYR A C 1
ATOM 809 O O . TYR A 1 106 ? 15.986 0.858 32.081 1.000 17.747 110 TYR A O 1
ATOM 818 N N . SER A 1 107 ? 17.437 2.296 33.102 1.000 19.245 111 SER A N 1
ATOM 819 C CA . SER A 1 107 ? 18.682 1.775 32.488 1.000 19.454 111 SER A CA 1
ATOM 820 C C . SER A 1 107 ? 19.802 1.851 33.523 1.000 20.609 111 SER A C 1
ATOM 821 O O . SER A 1 107 ? 19.561 2.299 34.648 1.000 19.266 111 SER A O 1
ATOM 824 N N . GLU A 1 108 ? 21.020 1.500 33.125 1.000 23.858 112 GLU A N 1
ATOM 825 C CA . GLU A 1 108 ? 22.191 1.447 34.040 1.000 24.986 112 GLU A CA 1
ATOM 826 C C . GLU A 1 108 ? 22.650 2.873 34.360 1.000 24.221 112 GLU A C 1
ATOM 827 O O . GLU A 1 108 ? 23.436 3.035 35.323 1.000 23.460 112 GLU A O 1
ATOM 833 N N . ASP A 1 109 ? 22.126 3.862 33.635 1.000 23.547 113 ASP A N 1
ATOM 834 C CA . ASP A 1 109 ? 22.206 5.307 34.007 1.000 24.543 113 ASP A CA 1
ATOM 835 C C . ASP A 1 109 ? 21.656 5.566 35.416 1.000 20.364 113 ASP A C 1
ATOM 836 O O . ASP A 1 109 ? 22.207 6.461 36.144 1.000 17.441 113 ASP A O 1
ATOM 841 N N . LYS A 1 110 ? 20.601 4.860 35.806 1.000 17.740 114 LYS A N 1
ATOM 842 C CA . LYS A 1 110 ? 19.971 5.004 37.147 1.000 17.395 114 LYS A CA 1
ATOM 843 C C . LYS A 1 110 ? 19.650 6.486 37.400 1.000 16.699 114 LYS A C 1
ATOM 844 O O . LYS A 1 110 ? 19.873 6.982 38.491 1.000 16.490 114 LYS A O 1
ATOM 850 N N . GLN A 1 111 ? 19.036 7.136 36.415 1.000 17.000 115 GLN A N 1
ATOM 851 C CA . GLN A 1 111 ? 18.534 8.530 36.473 1.000 17.395 115 GLN A CA 1
ATOM 852 C C . GLN A 1 111 ? 17.156 8.531 35.823 1.000 17.497 115 GLN A C 1
ATOM 853 O O . GLN A 1 111 ? 16.986 8.995 34.710 1.000 16.932 115 GLN A O 1
ATOM 859 N N . PRO A 1 112 ? 16.138 7.896 36.456 1.000 16.236 116 PRO A N 1
ATOM 860 C CA . PRO A 1 112 ? 14.839 7.727 35.832 1.000 16.777 116 PRO A CA 1
ATOM 861 C C . PRO A 1 112 ? 14.163 9.073 35.559 1.000 17.562 116 PRO A C 1
ATOM 862 O O . PRO A 1 112 ? 13.552 9.190 34.549 1.000 15.986 116 PRO A O 1
ATOM 866 N N . LEU A 1 113 ? 14.275 10.053 36.453 1.000 18.067 117 LEU A N 1
ATOM 867 C CA . LEU A 1 113 ? 13.547 11.322 36.230 1.000 20.056 117 LEU A CA 1
ATOM 868 C C . LEU A 1 113 ? 14.143 12.001 34.999 1.000 20.481 117 LEU A C 1
ATOM 869 O O . LEU A 1 113 ? 13.358 12.503 34.167 1.000 17.438 117 LEU A O 1
ATOM 874 N N . GLU A 1 114 ? 15.475 12.050 34.910 1.000 20.314 118 GLU A N 1
ATOM 875 C CA . GLU A 1 114 ? 16.175 12.674 33.754 1.000 23.405 118 GLU A CA 1
ATOM 876 C C . GLU A 1 114 ? 15.849 11.916 32.462 1.000 19.659 118 GLU A C 1
ATOM 877 O O . GLU A 1 114 ? 15.554 12.594 31.457 1.000 18.432 118 GLU A O 1
ATOM 883 N N . SER A 1 115 ? 15.902 10.580 32.478 1.000 18.088 119 SER A N 1
ATOM 884 C CA . SER A 1 115 ? 15.500 9.713 31.335 1.000 16.710 119 SER A CA 1
ATOM 885 C C . SER A 1 115 ? 14.047 9.988 30.899 1.000 15.298 119 SER A C 1
ATOM 886 O O . SER A 1 115 ? 13.794 10.125 29.690 1.000 15.411 119 SER A O 1
ATOM 889 N N . ALA A 1 116 ? 13.103 10.051 31.830 1.000 15.233 120 ALA A N 1
ATOM 890 C CA . ALA A 1 116 ? 11.681 10.351 31.527 1.000 15.559 120 ALA A CA 1
ATOM 891 C C . ALA A 1 116 ? 11.581 11.739 30.872 1.000 15.871 120 ALA A C 1
ATOM 892 O O . ALA A 1 116 ? 10.761 11.887 29.947 1.000 15.887 120 ALA A O 1
ATOM 894 N N . LYS A 1 117 ? 12.379 12.724 31.296 1.000 15.542 121 LYS A N 1
ATOM 895 C CA . LYS A 1 117 ? 12.410 14.064 30.635 1.000 18.117 121 LYS A CA 1
ATOM 896 C C . LYS A 1 117 ? 12.875 13.908 29.169 1.000 18.296 121 LYS A C 1
ATOM 897 O O . LYS A 1 117 ? 12.151 14.364 28.276 1.000 17.561 121 LYS A O 1
ATOM 903 N N . ARG A 1 118 ? 14.034 13.277 28.955 1.000 18.737 122 ARG A N 1
ATOM 904 C CA . ARG A 1 118 ? 14.623 13.020 27.613 1.000 21.617 122 ARG A CA 1
ATOM 905 C C . ARG A 1 118 ? 13.558 12.341 26.756 1.000 19.831 122 ARG A C 1
ATOM 906 O O . ARG A 1 118 ? 13.310 12.793 25.613 1.000 20.220 122 ARG A O 1
ATOM 914 N N . ILE A 1 119 ? 12.879 11.344 27.318 1.000 16.954 123 ILE A N 1
ATOM 915 C CA . ILE A 1 119 ? 11.912 10.535 26.545 1.000 17.028 123 ILE A CA 1
ATOM 916 C C . ILE A 1 119 ? 10.622 11.334 26.328 1.000 17.517 123 ILE A C 1
ATOM 917 O O . ILE A 1 119 ? 10.055 11.234 25.219 1.000 15.631 123 ILE A O 1
ATOM 922 N N . THR A 1 120 ? 10.163 12.112 27.323 1.000 16.687 124 THR A N 1
ATOM 923 C CA . THR A 1 120 ? 8.986 12.995 27.145 1.000 17.564 124 THR A CA 1
ATOM 924 C C . THR A 1 120 ? 9.270 13.945 25.970 1.000 17.870 124 THR A C 1
ATOM 925 O O . THR A 1 120 ? 8.332 14.194 25.180 1.000 17.601 124 THR A O 1
ATOM 929 N N . ARG A 1 121 ? 10.513 14.425 25.831 1.000 18.412 125 ARG A N 1
ATOM 930 C CA . ARG A 1 121 ? 10.917 15.342 24.727 1.000 20.905 125 ARG A CA 1
ATOM 931 C C . ARG A 1 121 ? 10.888 14.614 23.374 1.000 22.169 125 ARG A C 1
ATOM 932 O O . ARG A 1 121 ? 10.332 15.179 22.421 1.000 21.213 125 ARG A O 1
ATOM 940 N N . SER A 1 122 ? 11.475 13.429 23.271 1.000 21.558 126 SER A N 1
ATOM 941 C CA . SER A 1 122 ? 11.453 12.613 22.028 1.000 21.367 126 SER A CA 1
ATOM 942 C C . SER A 1 122 ? 10.013 12.345 21.602 1.000 21.466 126 SER A C 1
ATOM 943 O O . SER A 1 122 ? 9.714 12.543 20.399 1.000 23.099 126 SER A O 1
ATOM 946 N N . LEU A 1 123 ? 9.155 11.869 22.517 1.000 20.353 127 LEU A N 1
ATOM 947 C CA . LEU A 1 123 ? 7.740 11.566 22.171 1.000 20.333 127 LEU A CA 1
ATOM 948 C C . LEU A 1 123 ? 6.996 12.859 21.868 1.000 20.597 127 LEU A C 1
ATOM 949 O O . LEU A 1 123 ? 6.072 12.809 21.037 1.000 19.065 127 LEU A O 1
ATOM 954 N N . GLY A 1 124 ? 7.399 13.981 22.463 1.000 20.928 128 GLY A N 1
ATOM 955 C CA . GLY A 1 124 ? 6.796 15.279 22.118 1.000 20.294 128 GLY A CA 1
ATOM 956 C C . GLY A 1 124 ? 7.085 15.640 20.680 1.000 21.823 128 GLY A C 1
ATOM 957 O O . GLY A 1 124 ? 6.163 16.132 19.960 1.000 22.312 128 GLY A O 1
ATOM 958 N N . LYS A 1 125 ? 8.306 15.368 20.237 1.000 21.122 129 LYS A N 1
ATOM 959 C CA . LYS A 1 125 ? 8.692 15.527 18.813 1.000 25.441 129 LYS A CA 1
ATOM 960 C C . LYS A 1 125 ? 7.875 14.560 17.945 1.000 23.852 129 LYS A C 1
ATOM 961 O O . LYS A 1 125 ? 7.296 14.986 16.938 1.000 22.687 129 LYS A O 1
ATOM 967 N N . LEU A 1 126 ? 7.808 13.295 18.326 1.000 23.365 130 LEU A N 1
ATOM 968 C CA . LEU A 1 126 ? 7.095 12.253 17.525 1.000 23.771 130 LEU A CA 1
ATOM 969 C C . LEU A 1 126 ? 5.638 12.687 17.258 1.000 27.035 130 LEU A C 1
ATOM 970 O O . LEU A 1 126 ? 5.170 12.521 16.110 1.000 27.973 130 LEU A O 1
ATOM 975 N N . PHE A 1 127 ? 4.927 13.190 18.278 1.000 24.836 131 PHE A N 1
ATOM 976 C CA . PHE A 1 127 ? 3.471 13.449 18.210 1.000 23.723 131 PHE A CA 1
ATOM 977 C C . PHE A 1 127 ? 3.169 14.929 17.961 1.000 22.616 131 PHE A C 1
ATOM 978 O O . PHE A 1 127 ? 1.980 15.267 18.052 1.000 23.593 131 PHE A O 1
ATOM 986 N N . ASP A 1 128 ? 4.162 15.772 17.668 1.000 22.936 132 ASP A N 1
ATOM 987 C CA . ASP A 1 128 ? 3.957 17.234 17.475 1.000 27.175 132 ASP A CA 1
ATOM 988 C C . ASP A 1 128 ? 3.310 17.809 18.741 1.000 26.951 132 ASP A C 1
ATOM 989 O O . ASP A 1 128 ? 2.319 18.547 18.597 1.000 25.168 132 ASP A O 1
ATOM 994 N N . LYS A 1 129 ? 3.800 17.409 19.923 1.000 22.912 133 LYS A N 1
ATOM 995 C CA . LYS A 1 129 ? 3.346 17.894 21.253 1.000 24.182 133 LYS A CA 1
ATOM 996 C C . LYS A 1 129 ? 4.555 18.466 22.019 1.000 22.189 133 LYS A C 1
ATOM 997 O O . LYS A 1 129 ? 4.638 18.222 23.211 1.000 21.095 133 LYS A O 1
ATOM 1003 N N . GLU A 1 130 ? 5.496 19.134 21.354 1.000 21.721 134 GLU A N 1
ATOM 1004 C CA . GLU A 1 130 ? 6.763 19.603 21.986 1.000 24.432 134 GLU A CA 1
ATOM 1005 C C . GLU A 1 130 ? 6.463 20.584 23.125 1.000 23.485 134 GLU A C 1
ATOM 1006 O O . GLU A 1 130 ? 7.120 20.509 24.159 1.000 20.965 134 GLU A O 1
ATOM 1012 N N . GLN A 1 131 ? 5.501 21.479 22.941 1.000 23.423 135 GLN A N 1
ATOM 1013 C CA . GLN A 1 131 ? 5.160 22.504 23.962 1.000 25.730 135 GLN A CA 1
ATOM 1014 C C . GLN A 1 131 ? 4.578 21.793 25.195 1.000 24.390 135 GLN A C 1
ATOM 1015 O O . GLN A 1 131 ? 4.845 22.210 26.337 1.000 22.660 135 GLN A O 1
ATOM 1021 N N . GLN A 1 132 ? 3.740 20.794 24.970 1.000 22.574 136 GLN A N 1
ATOM 1022 C CA . GLN A 1 132 ? 3.113 20.022 26.059 1.000 22.568 136 GLN A CA 1
ATOM 1023 C C . GLN A 1 132 ? 4.236 19.291 26.794 1.000 19.594 136 GLN A C 1
ATOM 1024 O O . GLN A 1 132 ? 4.188 19.263 28.021 1.000 17.417 136 GLN A O 1
ATOM 1030 N N . ALA A 1 133 ? 5.185 18.695 26.062 1.000 17.164 137 ALA A N 1
ATOM 1031 C CA . ALA A 1 133 ? 6.330 17.984 26.682 1.000 16.340 137 ALA A CA 1
ATOM 1032 C C . ALA A 1 133 ? 7.096 18.943 27.604 1.000 15.194 137 ALA A C 1
ATOM 1033 O O . ALA A 1 133 ? 7.408 18.572 28.747 1.000 13.707 137 ALA A O 1
ATOM 1035 N N . GLU A 1 134 ? 7.423 20.135 27.130 1.000 16.463 138 GLU A N 1
ATOM 1036 C CA . GLU A 1 134 ? 8.226 21.107 27.931 1.000 17.649 138 GLU A CA 1
ATOM 1037 C C . GLU A 1 134 ? 7.447 21.491 29.187 1.000 17.533 138 GLU A C 1
ATOM 1038 O O . GLU A 1 134 ? 8.079 21.655 30.221 1.000 16.375 138 GLU A O 1
ATOM 1044 N N . GLN A 1 135 ? 6.124 21.572 29.121 1.000 17.096 139 GLN 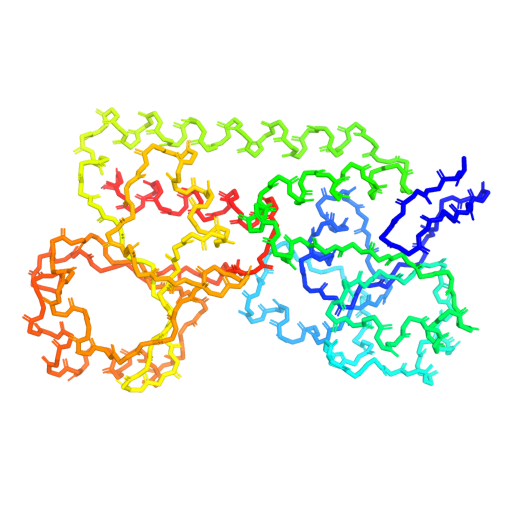A N 1
ATOM 1045 C CA . GLN A 1 135 ? 5.298 21.950 30.298 1.000 17.655 139 GLN A CA 1
ATOM 1046 C C . GLN A 1 135 ? 5.170 20.782 31.285 1.000 16.295 139 GLN A C 1
ATOM 1047 O O . GLN A 1 135 ? 5.103 21.065 32.493 1.000 16.119 139 GLN A O 1
ATOM 1053 N N . VAL A 1 136 ? 5.103 19.532 30.832 1.000 14.828 140 VAL A N 1
ATOM 1054 C CA . VAL A 1 136 ? 5.091 18.382 31.775 1.000 15.609 140 VAL A CA 1
ATOM 1055 C C . VAL A 1 136 ? 6.419 18.412 32.550 1.000 15.265 140 VAL A C 1
ATOM 1056 O O . VAL A 1 136 ? 6.402 18.245 33.786 1.000 14.065 140 VAL A O 1
ATOM 1060 N N . ILE A 1 137 ? 7.531 18.633 31.859 1.000 15.070 141 ILE A N 1
ATOM 1061 C CA . ILE A 1 137 ? 8.896 18.679 32.468 1.000 15.751 141 ILE A CA 1
ATOM 1062 C C . ILE A 1 137 ? 8.948 19.827 33.487 1.000 15.475 141 ILE A C 1
ATOM 1063 O O . ILE A 1 137 ? 9.362 19.579 34.626 1.000 16.819 141 ILE A O 1
ATOM 1068 N N . ALA A 1 138 ? 8.595 21.043 33.088 1.000 16.664 142 ALA A N 1
ATOM 1069 C CA . ALA A 1 138 ? 8.652 22.251 33.946 1.000 18.445 142 ALA A CA 1
ATOM 1070 C C . ALA A 1 138 ? 7.725 22.087 35.158 1.000 18.020 142 ALA A C 1
ATOM 1071 O O . ALA A 1 138 ? 8.125 22.491 36.255 1.000 17.959 142 ALA A O 1
ATOM 1073 N N . GLN A 1 139 ? 6.518 21.553 34.960 1.000 17.398 143 GLN A N 1
ATOM 1074 C CA . GLN A 1 139 ? 5.531 21.419 36.054 1.000 17.789 143 GLN A CA 1
ATOM 1075 C C . GLN A 1 139 ? 6.021 20.347 37.025 1.000 17.974 143 GLN A C 1
ATOM 1076 O O . GLN A 1 139 ? 5.789 20.512 38.221 1.000 17.516 143 GLN A O 1
ATOM 1082 N N . THR A 1 140 ? 6.717 19.322 36.546 1.000 17.861 144 THR A N 1
ATOM 1083 C CA . THR A 1 140 ? 7.298 18.261 37.408 1.000 18.438 144 THR A CA 1
ATOM 1084 C C . THR A 1 140 ? 8.352 18.899 38.336 1.000 18.518 144 THR A C 1
ATOM 1085 O O . THR A 1 140 ? 8.310 18.658 39.542 1.000 16.661 144 THR A O 1
ATOM 1089 N N . ASP A 1 141 ? 9.294 19.645 37.767 1.000 19.066 145 ASP A N 1
ATOM 1090 C CA . ASP A 1 141 ? 10.366 20.323 38.542 1.000 21.602 145 ASP A CA 1
ATOM 1091 C C . ASP A 1 141 ? 9.742 21.330 39.518 1.000 20.255 145 ASP A C 1
ATOM 1092 O O . ASP A 1 141 ? 10.169 21.311 40.682 1.000 18.667 145 ASP A O 1
ATOM 1097 N N . GLN A 1 142 ? 8.785 22.144 39.059 1.000 19.623 146 GLN A N 1
ATOM 1098 C CA . GLN A 1 142 ? 8.022 23.124 39.885 1.000 23.359 146 GLN A CA 1
ATOM 1099 C C . GLN A 1 142 ? 7.394 22.404 41.082 1.000 20.968 146 GLN A C 1
ATOM 1100 O O . GLN A 1 142 ? 7.492 22.907 42.211 1.000 18.493 146 GLN A O 1
ATOM 1106 N N . ARG A 1 143 ? 6.722 21.283 40.856 1.000 20.934 147 ARG A N 1
ATOM 1107 C CA . ARG A 1 143 ? 5.955 20.626 41.945 1.000 23.348 147 ARG A CA 1
ATOM 1108 C C . ARG A 1 143 ? 6.923 20.030 42.981 1.000 21.094 147 ARG A C 1
ATOM 1109 O O . ARG A 1 143 ? 6.655 20.138 44.181 1.000 20.121 147 ARG A O 1
ATOM 1117 N N . LEU A 1 144 ? 8.018 19.428 42.529 1.000 19.291 148 LEU A N 1
ATOM 1118 C CA . LEU A 1 144 ? 9.017 18.819 43.434 1.000 20.300 148 LEU A CA 1
ATOM 1119 C C . LEU A 1 144 ? 9.613 19.912 44.310 1.000 19.501 148 LEU A C 1
ATOM 1120 O O . LEU A 1 144 ? 9.646 19.718 45.495 1.000 18.891 148 LEU A O 1
ATOM 1125 N N . ALA A 1 145 ? 10.091 21.002 43.716 1.000 19.112 149 ALA A N 1
ATOM 1126 C CA . ALA A 1 145 ? 10.743 22.094 44.460 1.000 19.809 149 ALA A CA 1
ATOM 1127 C C . ALA A 1 145 ? 9.732 22.666 45.457 1.000 20.601 149 ALA A C 1
ATOM 1128 O O . ALA A 1 145 ? 10.099 22.781 46.631 1.000 22.282 149 ALA A O 1
ATOM 1130 N N . ALA A 1 146 ? 8.525 23.010 44.997 1.000 21.116 150 ALA A N 1
ATOM 1131 C CA . ALA A 1 146 ? 7.491 23.682 45.828 1.000 23.266 150 ALA A CA 1
ATOM 1132 C C . ALA A 1 146 ? 7.094 22.767 46.989 1.000 22.775 150 ALA A C 1
ATOM 1133 O O . ALA A 1 146 ? 7.031 23.256 48.113 1.000 23.205 150 ALA A O 1
ATOM 1135 N N . ASN A 1 147 ? 6.813 21.488 46.717 1.000 21.114 151 ASN A N 1
ATOM 1136 C CA . ASN A 1 147 ? 6.506 20.482 47.764 1.000 20.039 151 ASN A CA 1
ATOM 1137 C C . ASN A 1 147 ? 7.682 20.354 48.729 1.000 21.517 151 ASN A C 1
ATOM 1138 O O . ASN A 1 147 ? 7.410 20.294 49.928 1.000 20.980 151 ASN A O 1
ATOM 1143 N N . GLY A 1 148 ? 8.927 20.300 48.228 1.000 21.163 152 GLY A N 1
ATOM 1144 C CA . GLY A 1 148 ? 10.146 20.242 49.062 1.000 22.209 152 GLY A CA 1
ATOM 1145 C C . GLY A 1 148 ? 10.271 21.424 50.014 1.000 22.585 152 GLY A C 1
ATOM 1146 O O . GLY A 1 148 ? 10.563 21.196 51.232 1.000 22.926 152 GLY A O 1
ATOM 1147 N N . ALA A 1 149 ? 10.051 22.632 49.495 1.000 22.072 153 ALA A N 1
ATOM 1148 C CA . ALA A 1 149 ? 10.121 23.911 50.237 1.000 22.757 153 ALA A CA 1
ATOM 1149 C C . ALA A 1 149 ? 9.073 23.882 51.355 1.000 20.299 153 ALA A C 1
ATOM 1150 O O . ALA A 1 149 ? 9.374 24.332 52.466 1.000 22.527 153 ALA A O 1
ATOM 1152 N N . LYS A 1 150 ? 7.878 23.372 51.065 1.000 21.416 154 LYS A N 1
ATOM 1153 C CA . LYS A 1 150 ? 6.757 23.258 52.037 1.000 19.644 154 LYS A CA 1
ATOM 1154 C C . LYS A 1 150 ? 7.156 22.312 53.167 1.000 19.846 154 LYS A C 1
ATOM 1155 O O . LYS A 1 150 ? 6.967 22.686 54.330 1.000 18.682 154 LYS A O 1
ATOM 1161 N N . ILE A 1 151 ? 7.590 21.106 52.842 1.000 17.532 155 ILE A N 1
ATOM 1162 C CA . ILE A 1 151 ? 7.952 20.082 53.867 1.000 18.925 155 ILE A CA 1
ATOM 1163 C C . ILE A 1 151 ? 9.117 20.618 54.707 1.000 20.081 155 ILE A C 1
ATOM 1164 O O . ILE A 1 151 ? 9.058 20.517 55.942 1.000 20.582 155 ILE A O 1
ATOM 1169 N N . THR A 1 152 ? 10.121 21.202 54.057 1.000 20.947 156 THR A N 1
ATOM 1170 C CA . THR A 1 152 ? 11.320 21.714 54.751 1.000 22.745 156 THR A CA 1
ATOM 1171 C C . THR A 1 152 ? 10.872 22.837 55.701 1.000 22.581 156 THR A C 1
ATOM 1172 O O . THR A 1 152 ? 11.230 22.771 56.882 1.000 22.649 156 THR A O 1
ATOM 1176 N N . SER A 1 153 ? 10.080 23.798 55.225 1.000 22.307 157 SER A N 1
ATOM 1177 C CA . SER A 1 153 ? 9.570 24.940 56.023 1.000 24.474 157 SER A CA 1
ATOM 1178 C C . SER A 1 153 ? 8.743 24.464 57.216 1.000 23.831 157 SER A C 1
ATOM 1179 O O . SER A 1 153 ? 8.743 25.195 58.235 1.000 25.911 157 SER A O 1
ATOM 1182 N N . ALA A 1 154 ? 8.017 23.348 57.087 1.000 23.758 158 ALA A N 1
ATOM 1183 C CA . ALA A 1 154 ? 7.138 22.818 58.159 1.000 24.052 158 ALA A CA 1
ATOM 1184 C C . ALA A 1 154 ? 7.972 22.062 59.202 1.000 25.596 158 ALA A C 1
ATOM 1185 O O . ALA A 1 154 ? 7.388 21.666 60.214 1.000 26.430 158 ALA A O 1
ATOM 1187 N N . GLY A 1 155 ? 9.267 21.851 58.963 1.000 24.555 159 GLY A N 1
ATOM 1188 C CA . GLY A 1 155 ? 10.172 21.226 59.941 1.000 24.978 159 GLY A CA 1
ATOM 1189 C C . GLY A 1 155 ? 10.066 19.724 59.872 1.000 27.721 159 GLY A C 1
ATOM 1190 O O . GLY A 1 155 ? 10.377 19.058 60.867 1.000 26.010 159 GLY A O 1
ATOM 1191 N N . LYS A 1 156 ? 9.648 19.212 58.719 1.000 27.346 160 LYS A N 1
ATOM 1192 C CA . LYS A 1 156 ? 9.310 17.787 58.536 1.000 28.190 160 LYS A CA 1
ATOM 1193 C C . LYS A 1 156 ? 10.319 17.123 57.609 1.000 24.993 160 LYS A C 1
ATOM 1194 O O . LYS A 1 156 ? 10.097 15.967 57.266 1.000 27.017 160 LYS A O 1
ATOM 1200 N N . ALA A 1 157 ? 11.358 17.824 57.174 1.000 25.972 161 ALA A N 1
ATOM 1201 C CA . ALA A 1 157 ? 12.330 17.272 56.205 1.000 25.135 161 ALA A CA 1
ATOM 1202 C C . ALA A 1 157 ? 13.488 16.555 56.928 1.000 26.827 161 ALA A C 1
ATOM 1203 O O . ALA A 1 157 ? 14.269 15.852 56.264 1.000 30.459 161 ALA A O 1
ATOM 1205 N N . GLU A 1 158 ? 13.583 16.661 58.243 1.000 28.928 162 GLU A N 1
ATOM 1206 C CA . GLU A 1 158 ? 14.744 16.151 59.035 1.000 32.695 162 GLU A CA 1
ATOM 1207 C C . GLU A 1 158 ? 14.692 14.622 59.174 1.000 28.757 162 GLU A C 1
ATOM 1208 O O . GLU A 1 158 ? 15.744 13.997 59.180 1.000 29.092 162 GLU A O 1
ATOM 1214 N N . LYS A 1 159 ? 13.509 14.039 59.334 1.000 27.947 163 LYS A N 1
ATOM 1215 C CA . LYS A 1 159 ? 13.343 12.580 59.502 1.000 25.217 163 LYS A CA 1
ATOM 1216 C C . LYS A 1 159 ? 13.557 11.920 58.140 1.000 24.681 163 LYS A C 1
ATOM 1217 O O . LYS A 1 159 ? 12.909 12.278 57.159 1.000 22.711 163 LYS A O 1
ATOM 1223 N N . PRO A 1 160 ? 14.444 10.915 58.031 1.000 23.673 164 PRO A N 1
ATOM 1224 C CA . PRO A 1 160 ? 14.640 10.223 56.761 1.000 24.049 164 PRO A CA 1
ATOM 1225 C C . PRO A 1 160 ? 13.440 9.324 56.421 1.000 22.756 164 PRO A C 1
ATOM 1226 O O . PRO A 1 160 ? 12.588 9.002 57.274 1.000 21.517 164 PRO A O 1
ATOM 1230 N N . LEU A 1 161 ? 13.359 8.980 55.149 1.000 19.801 165 LEU A N 1
ATOM 1231 C CA . LEU A 1 161 ? 12.250 8.182 54.589 1.000 22.288 165 LEU A CA 1
ATOM 1232 C C . LEU A 1 161 ? 12.780 6.799 54.227 1.000 21.778 165 LEU A C 1
ATOM 1233 O O . LEU A 1 161 ? 13.923 6.679 53.793 1.000 21.820 165 LEU A O 1
ATOM 1238 N N . LEU A 1 162 ? 11.939 5.794 54.395 1.000 19.662 166 LEU A N 1
ATOM 1239 C CA . LEU A 1 162 ? 12.200 4.438 53.900 1.000 20.355 166 LEU A CA 1
ATOM 1240 C C . LEU A 1 162 ? 11.044 4.094 52.967 1.000 19.430 166 LEU A C 1
ATOM 1241 O O . LEU A 1 162 ? 9.890 4.191 53.430 1.000 20.085 166 LEU A O 1
ATOM 1246 N N . PHE A 1 163 ? 11.322 3.776 51.711 1.000 18.960 167 PHE A N 1
ATOM 1247 C CA . PHE A 1 163 ? 10.259 3.416 50.722 1.000 20.216 167 PHE A CA 1
ATOM 1248 C C . PHE A 1 163 ? 10.236 1.913 50.507 1.000 19.936 167 PHE A C 1
ATOM 1249 O O . PHE A 1 163 ? 11.224 1.385 50.010 1.000 20.713 167 PHE A O 1
ATOM 1257 N N . ALA A 1 164 ? 9.128 1.265 50.867 1.000 20.677 168 ALA A N 1
ATOM 1258 C CA . ALA A 1 164 ? 9.000 -0.208 50.862 1.000 22.059 168 ALA A CA 1
ATOM 1259 C C . ALA A 1 164 ? 7.836 -0.646 49.967 1.000 19.838 168 ALA A C 1
ATOM 1260 O O . ALA A 1 164 ? 6.727 -0.140 50.126 1.000 19.001 168 ALA A O 1
ATOM 1262 N N . ARG A 1 165 ? 8.107 -1.616 49.085 1.000 21.167 169 ARG A N 1
ATOM 1263 C CA . ARG A 1 165 ? 7.067 -2.425 48.412 1.000 21.167 169 ARG A CA 1
ATOM 1264 C C . ARG A 1 165 ? 6.950 -3.742 49.187 1.000 23.341 169 ARG A C 1
ATOM 1265 O O . ARG A 1 165 ? 7.945 -4.453 49.325 1.000 20.761 169 ARG A O 1
ATOM 1273 N N . PHE A 1 166 ? 5.758 -4.069 49.667 1.000 25.741 170 PHE A N 1
ATOM 1274 C CA . PHE A 1 166 ? 5.470 -5.409 50.230 1.000 30.761 170 PHE A CA 1
ATOM 1275 C C . PHE A 1 166 ? 5.534 -6.442 49.093 1.000 30.984 170 PHE A C 1
ATOM 1276 O O . PHE A 1 166 ? 4.794 -6.233 48.122 1.000 32.501 170 PHE A O 1
ATOM 1284 N N . ILE A 1 167 ? 6.385 -7.477 49.198 1.000 29.553 171 ILE A N 1
ATOM 1285 C CA . ILE A 1 167 ? 6.472 -8.633 48.249 1.000 31.415 171 ILE A CA 1
ATOM 1286 C C . ILE A 1 167 ? 5.796 -9.854 48.883 1.000 36.329 171 ILE A C 1
ATOM 1287 O O . ILE A 1 167 ? 4.922 -10.424 48.228 1.000 38.514 171 ILE A O 1
ATOM 1292 N N . ASN A 1 168 ? 6.157 -10.241 50.108 1.000 40.355 172 ASN A N 1
ATOM 1293 C CA . ASN A 1 168 ? 5.428 -11.302 50.862 1.000 42.188 172 ASN A CA 1
ATOM 1294 C C . ASN A 1 168 ? 5.630 -11.026 52.350 1.000 44.849 172 ASN A C 1
ATOM 1295 O O . ASN A 1 168 ? 6.115 -9.931 52.673 1.000 46.703 172 ASN A O 1
ATOM 1300 N N . ASP A 1 169 ? 5.203 -11.957 53.205 1.000 46.481 173 ASP A N 1
ATOM 1301 C CA . ASP A 1 169 ? 5.282 -11.884 54.693 1.000 46.500 173 ASP A CA 1
ATOM 1302 C C . ASP A 1 169 ? 6.712 -11.539 55.136 1.000 39.965 173 ASP A C 1
ATOM 1303 O O . ASP A 1 169 ? 6.862 -10.793 56.130 1.000 42.711 173 ASP A O 1
ATOM 1308 N N . LYS A 1 170 ? 7.723 -12.054 54.435 1.000 35.994 174 LYS A N 1
ATOM 1309 C CA . LYS A 1 170 ? 9.134 -11.973 54.883 1.000 39.318 174 LYS A CA 1
ATOM 1310 C C . LYS A 1 170 ? 10.011 -11.169 53.896 1.000 35.426 174 LYS A C 1
ATOM 1311 O O . LYS A 1 170 ? 11.209 -11.029 54.206 1.000 32.640 174 LYS A O 1
ATOM 1317 N N . THR A 1 171 ? 9.451 -10.561 52.838 1.000 29.780 175 THR A N 1
ATOM 1318 C CA . THR A 1 171 ? 10.214 -9.968 51.695 1.000 31.256 175 THR A CA 1
ATOM 1319 C C . THR A 1 171 ? 9.701 -8.559 51.360 1.000 28.059 175 THR A C 1
ATOM 1320 O O . THR A 1 171 ? 8.479 -8.384 51.262 1.000 25.106 175 THR A O 1
ATOM 1324 N N . LEU A 1 172 ? 10.625 -7.616 51.158 1.000 26.471 176 LEU A N 1
ATOM 1325 C CA . LEU A 1 172 ? 10.343 -6.227 50.726 1.000 23.235 176 LEU A CA 1
ATOM 1326 C C . LEU A 1 172 ? 11.264 -5.843 49.566 1.000 20.933 176 LEU A C 1
ATOM 1327 O O . LEU A 1 172 ? 12.352 -6.417 49.425 1.000 20.996 176 LEU A O 1
ATOM 1332 N N . ARG A 1 173 ? 10.816 -4.910 48.730 1.000 20.144 177 ARG A N 1
ATOM 1333 C CA . ARG A 1 173 ? 11.708 -4.100 47.866 1.000 18.902 177 ARG A CA 1
ATOM 1334 C C . ARG A 1 173 ? 11.848 -2.734 48.528 1.000 17.253 177 ARG A C 1
ATOM 1335 O O . ARG A 1 173 ? 10.820 -2.080 48.736 1.000 17.263 177 ARG A O 1
ATOM 1343 N N . ILE A 1 174 ? 13.071 -2.355 48.878 1.000 19.040 178 ILE A N 1
ATOM 1344 C CA . ILE A 1 174 ? 13.377 -1.002 49.424 1.000 17.902 178 ILE A CA 1
ATOM 1345 C C . ILE A 1 174 ? 13.969 -0.155 48.291 1.000 17.593 178 ILE A C 1
ATOM 1346 O O . ILE A 1 174 ? 14.972 -0.575 47.662 1.000 15.167 178 ILE A O 1
ATOM 1351 N N . HIS A 1 175 ? 13.330 0.983 48.020 1.000 17.669 179 HIS A N 1
ATOM 1352 C CA . HIS A 1 175 ? 13.678 1.890 46.908 1.000 16.420 179 HIS A CA 1
ATOM 1353 C C . HIS A 1 175 ? 14.685 2.949 47.369 1.000 17.187 179 HIS A C 1
ATOM 1354 O O . HIS A 1 175 ? 14.421 3.695 48.337 1.000 15.944 179 HIS A O 1
ATOM 1361 N N . SER A 1 176 ? 15.827 3.022 46.690 1.000 17.273 180 SER A N 1
ATOM 1362 C CA . SER A 1 176 ? 16.859 4.060 46.942 1.000 18.820 180 SER A CA 1
ATOM 1363 C C . SER A 1 176 ? 17.536 4.476 45.617 1.000 18.461 180 SER A C 1
ATOM 1364 O O . SER A 1 176 ? 16.796 4.830 44.655 1.000 18.972 180 SER A O 1
ATOM 1367 N N . GLU A 1 177 ? 18.861 4.475 45.534 1.000 19.647 181 GLU A N 1
ATOM 1368 C CA . GLU A 1 177 ? 19.622 4.989 44.358 1.000 22.545 181 GLU A CA 1
ATOM 1369 C C . GLU A 1 177 ? 19.081 4.384 43.051 1.000 19.647 181 GLU A C 1
ATOM 1370 O O . GLU A 1 177 ? 19.064 3.164 42.923 1.000 17.835 181 GLU A O 1
ATOM 1376 N N . GLY A 1 178 ? 18.660 5.239 42.123 1.000 17.503 182 GLY A N 1
ATOM 1377 C CA . GLY A 1 178 ? 18.174 4.866 40.789 1.000 16.241 182 GLY A CA 1
ATOM 1378 C C . GLY A 1 178 ? 16.678 4.711 40.706 1.000 15.715 182 GLY A C 1
ATOM 1379 O O . GLY A 1 178 ? 16.204 4.434 39.599 1.000 16.931 182 GLY A O 1
ATOM 1380 N N . SER A 1 179 ? 15.951 4.805 41.829 1.000 15.169 183 SER A N 1
ATOM 1381 C CA . SER A 1 179 ? 14.484 4.654 41.870 1.000 14.800 183 SER A CA 1
ATOM 1382 C C . SER A 1 179 ? 13.825 5.998 41.565 1.000 15.030 183 SER A C 1
ATOM 1383 O O . SER A 1 179 ? 14.411 7.062 41.847 1.000 15.095 183 SER A O 1
ATOM 1386 N N . LEU A 1 180 ? 12.633 5.932 41.000 1.000 15.350 184 LEU A N 1
ATOM 1387 C CA . LEU A 1 180 ? 11.775 7.108 40.785 1.000 16.833 184 LEU A CA 1
ATOM 1388 C C . LEU A 1 180 ? 11.552 7.773 42.147 1.000 17.298 184 LEU A C 1
ATOM 1389 O O . LEU A 1 180 ? 11.744 9.002 42.260 1.000 19.325 184 LEU A O 1
ATOM 1394 N N . ALA A 1 181 ? 11.247 6.975 43.167 1.000 16.832 185 ALA A N 1
ATOM 1395 C CA . ALA A 1 181 ? 10.933 7.469 44.522 1.000 16.441 185 ALA A CA 1
ATOM 1396 C C . ALA A 1 181 ? 12.128 8.278 45.025 1.000 17.014 185 ALA A C 1
ATOM 1397 O O . ALA A 1 181 ? 11.918 9.315 45.667 1.000 17.834 185 ALA A O 1
ATOM 1399 N N . GLN A 1 182 ? 13.337 7.793 44.777 1.000 16.737 186 GLN A N 1
ATOM 1400 C CA . GLN A 1 182 ? 14.546 8.475 45.273 1.000 18.804 186 GLN A CA 1
ATOM 1401 C C . GLN A 1 182 ? 14.762 9.762 44.467 1.000 17.149 186 GLN A C 1
ATOM 1402 O O . GLN A 1 182 ? 15.091 10.765 45.079 1.000 16.613 186 GLN A O 1
ATOM 1408 N N . ASP A 1 183 ? 14.599 9.734 43.156 1.000 18.109 187 ASP A N 1
ATOM 1409 C CA . ASP A 1 183 ? 14.756 10.970 42.354 1.000 17.914 187 ASP A CA 1
ATOM 1410 C C . ASP A 1 183 ? 13.719 11.992 42.844 1.000 16.882 187 ASP A C 1
ATOM 1411 O O . ASP A 1 183 ? 14.020 13.170 42.888 1.000 18.890 187 ASP A O 1
ATOM 1416 N N . THR A 1 184 ? 12.511 11.555 43.161 1.000 16.944 188 THR A N 1
ATOM 1417 C CA . THR A 1 184 ? 11.444 12.451 43.632 1.000 16.616 188 THR A CA 1
ATOM 1418 C C . THR A 1 184 ? 11.851 13.070 44.968 1.000 17.249 188 THR A C 1
ATOM 1419 O O . THR A 1 184 ? 11.779 14.304 45.111 1.000 16.841 188 THR A O 1
ATOM 1423 N N . ILE A 1 185 ? 12.233 12.260 45.946 1.000 18.051 189 ILE A N 1
ATOM 1424 C CA . ILE A 1 185 ? 12.416 12.830 47.307 1.000 18.994 189 ILE A CA 1
ATOM 1425 C C . ILE A 1 185 ? 13.750 13.580 47.373 1.000 18.238 189 ILE A C 1
ATOM 1426 O O . ILE A 1 185 ? 13.857 14.504 48.187 1.000 18.612 189 ILE A O 1
ATOM 1431 N N . ASN A 1 186 ? 14.719 13.228 46.544 1.000 18.136 190 ASN A N 1
ATOM 1432 C CA . ASN A 1 186 ? 15.985 13.991 46.454 1.000 19.180 190 ASN A CA 1
ATOM 1433 C C . ASN A 1 186 ? 15.694 15.418 45.966 1.000 18.275 190 ASN A C 1
ATOM 1434 O O . ASN A 1 186 ? 16.239 16.392 46.520 1.000 18.146 190 ASN A O 1
ATOM 1439 N N . ALA A 1 187 ? 14.833 15.517 44.968 1.000 16.668 191 ALA A N 1
ATOM 1440 C CA . ALA A 1 187 ? 14.381 16.793 44.407 1.000 17.867 191 ALA A CA 1
ATOM 1441 C C . ALA A 1 187 ? 13.562 17.569 45.442 1.000 18.524 191 ALA A C 1
ATOM 1442 O O . ALA A 1 187 ? 13.526 18.807 45.376 1.000 19.046 191 ALA A O 1
ATOM 1444 N N . MET A 1 188 ? 12.928 16.885 46.396 1.000 18.263 192 MET A N 1
ATOM 1445 C CA . MET A 1 188 ? 12.112 17.575 47.432 1.000 18.389 192 MET A CA 1
ATOM 1446 C C . MET A 1 188 ? 12.971 17.846 48.679 1.000 19.688 192 MET A C 1
ATOM 1447 O O . MET A 1 188 ? 12.398 18.281 49.708 1.000 24.156 192 MET A O 1
ATOM 1452 N N . GLY A 1 189 ? 14.278 17.598 48.618 1.000 18.688 193 GLY A N 1
ATOM 1453 C CA . GLY A 1 189 ? 15.197 17.907 49.719 1.000 20.519 193 GLY A CA 1
ATOM 1454 C C . GLY A 1 189 ? 15.050 16.939 50.882 1.000 21.007 193 GLY A C 1
ATOM 1455 O O . GLY A 1 189 ? 15.474 17.279 51.948 1.000 21.830 193 GLY A O 1
ATOM 1456 N N . LEU A 1 190 ? 14.541 15.733 50.668 1.000 21.224 194 LEU A N 1
ATOM 1457 C CA . LEU A 1 190 ? 14.436 14.724 51.750 1.000 21.243 194 LEU A CA 1
ATOM 1458 C C . LEU A 1 190 ? 15.600 13.733 51.671 1.000 20.766 194 LEU A C 1
ATOM 1459 O O . LEU A 1 190 ? 16.340 13.681 50.663 1.000 21.774 194 LEU A O 1
ATOM 1464 N N . LYS A 1 191 ? 15.733 12.965 52.731 1.000 20.361 195 LYS A N 1
ATOM 1465 C CA . LYS A 1 191 ? 16.823 11.994 52.919 1.000 24.999 195 LYS A CA 1
ATOM 1466 C C . LYS A 1 191 ? 16.227 10.589 52.865 1.000 19.910 195 LYS A C 1
ATOM 1467 O O . LYS A 1 191 ? 15.160 10.357 53.495 1.000 20.058 195 LYS A O 1
ATOM 1473 N N . ASN A 1 192 ? 16.926 9.702 52.168 1.000 18.708 196 ASN A N 1
ATOM 1474 C CA . ASN A 1 192 ? 16.621 8.254 52.141 1.000 18.509 196 ASN A CA 1
ATOM 1475 C C . ASN A 1 192 ? 17.404 7.555 53.262 1.000 19.433 196 ASN A C 1
ATOM 1476 O O . ASN A 1 192 ? 18.644 7.623 53.259 1.000 17.800 196 ASN A O 1
ATOM 1481 N N . ASP A 1 193 ? 16.706 6.844 54.151 1.000 19.063 197 ASP A N 1
ATOM 1482 C CA . ASP A 1 193 ? 17.358 6.036 55.212 1.000 20.192 197 ASP A CA 1
ATOM 1483 C C . ASP A 1 193 ? 18.029 4.786 54.640 1.000 20.624 197 ASP A C 1
ATOM 1484 O O . ASP A 1 193 ? 18.855 4.191 55.373 1.000 21.830 197 ASP A O 1
ATOM 1489 N N . TRP A 1 194 ? 17.699 4.362 53.422 1.000 19.001 198 TRP A N 1
ATOM 1490 C CA . TRP A 1 194 ? 18.270 3.129 52.813 1.000 20.556 198 TRP A CA 1
ATOM 1491 C C . TRP A 1 194 ? 19.509 3.491 51.994 1.000 22.080 198 TRP A C 1
ATOM 1492 O O . TRP A 1 194 ? 19.366 4.245 51.035 1.000 22.528 198 TRP A O 1
ATOM 1503 N N . GLN A 1 195 ? 20.679 2.971 52.347 1.000 22.258 199 GLN A N 1
ATOM 1504 C CA . GLN A 1 195 ? 21.961 3.291 51.661 1.000 26.108 199 GLN A CA 1
ATOM 1505 C C . GLN A 1 195 ? 22.609 2.004 51.125 1.000 30.127 199 GLN A C 1
ATOM 1506 O O . GLN A 1 195 ? 23.791 2.056 50.742 1.000 33.563 199 GLN A O 1
ATOM 1512 N N . GLU A 1 196 ? 21.866 0.889 51.073 1.000 28.841 200 GLU A N 1
ATOM 1513 C CA . GLU A 1 196 ? 22.372 -0.391 50.522 1.000 27.988 200 GLU A CA 1
ATOM 1514 C C . GLU A 1 196 ? 22.359 -0.311 49.002 1.000 28.110 200 GLU A C 1
ATOM 1515 O O . GLU A 1 196 ? 21.559 0.434 48.426 1.000 26.943 200 GLU A O 1
ATOM 1521 N N . PRO A 1 197 ? 23.191 -1.117 48.302 1.000 27.543 201 PRO A N 1
ATOM 1522 C CA . PRO A 1 197 ? 23.195 -1.125 46.842 1.000 26.449 201 PRO A CA 1
ATOM 1523 C C . PRO A 1 197 ? 21.859 -1.600 46.243 1.000 23.503 201 PRO A C 1
ATOM 1524 O O . PRO A 1 197 ? 21.190 -2.493 46.769 1.000 26.290 201 PRO A O 1
ATOM 1528 N N . THR A 1 198 ? 21.525 -1.019 45.105 1.000 20.596 202 THR A N 1
ATOM 1529 C CA . THR A 1 198 ? 20.255 -1.220 44.364 1.000 20.785 202 THR A CA 1
ATOM 1530 C C . THR A 1 198 ? 20.517 -1.731 42.947 1.000 20.489 202 THR A C 1
ATOM 1531 O O . THR A 1 198 ? 21.657 -1.605 42.442 1.000 19.594 202 THR A O 1
ATOM 1535 N N . ASN A 1 199 ? 19.516 -2.355 42.333 1.000 22.931 203 ASN A N 1
ATOM 1536 C CA . ASN A 1 199 ? 19.627 -2.778 40.916 1.000 21.762 203 ASN A CA 1
ATOM 1537 C C . ASN A 1 199 ? 19.369 -1.541 40.043 1.000 23.069 203 ASN A C 1
ATOM 1538 O O . ASN A 1 199 ? 19.128 -0.411 40.577 1.000 21.546 203 ASN A O 1
ATOM 1543 N N . LEU A 1 200 ? 19.398 -1.721 38.732 1.000 21.472 204 LEU A N 1
ATOM 1544 C CA . LEU A 1 200 ? 19.183 -0.587 37.803 1.000 21.942 204 LEU A CA 1
ATOM 1545 C C . LEU A 1 200 ? 17.746 -0.066 37.904 1.000 18.903 204 LEU A C 1
ATOM 1546 O O . LEU A 1 200 ? 17.545 1.066 37.458 1.000 19.627 204 LEU A O 1
ATOM 1551 N N . TRP A 1 201 ? 16.805 -0.798 38.508 1.000 17.918 205 TRP A N 1
ATOM 1552 C CA . TRP A 1 201 ? 15.439 -0.265 38.753 1.000 20.012 205 TRP A CA 1
ATOM 1553 C C . TRP A 1 201 ? 15.365 0.577 40.038 1.000 18.781 205 TRP A C 1
ATOM 1554 O O . TRP A 1 201 ? 14.286 1.092 40.328 1.000 18.151 205 TRP A O 1
ATOM 1565 N N . GLY A 1 202 ? 16.421 0.600 40.830 1.000 17.988 206 GLY A N 1
ATOM 1566 C CA . GLY A 1 202 ? 16.566 1.447 42.020 1.000 19.013 206 GLY A CA 1
ATOM 1567 C C . GLY A 1 202 ? 16.119 0.820 43.331 1.000 17.079 206 GLY A C 1
ATOM 1568 O O . GLY A 1 202 ? 15.861 1.596 44.251 1.000 17.193 206 GLY A O 1
ATOM 1569 N N . PHE A 1 203 ? 16.027 -0.507 43.443 1.000 17.462 207 PHE A N 1
ATOM 1570 C CA . PHE A 1 203 ? 15.562 -1.174 44.680 1.000 17.876 207 PHE A CA 1
ATOM 1571 C C . PHE A 1 203 ? 16.489 -2.329 45.022 1.000 18.023 207 PHE A C 1
ATOM 1572 O O . PHE A 1 203 ? 17.243 -2.834 44.174 1.000 16.963 207 PHE A O 1
ATOM 1580 N N . THR A 1 204 ? 16.414 -2.686 46.293 1.000 18.272 208 THR A N 1
ATOM 1581 C CA . THR A 1 204 ? 17.083 -3.859 46.890 1.000 20.360 208 THR A CA 1
ATOM 1582 C C . THR A 1 204 ? 15.954 -4.742 47.386 1.000 20.319 208 THR A C 1
ATOM 1583 O O . THR A 1 204 ? 15.109 -4.235 48.149 1.000 20.661 208 THR A O 1
ATOM 1587 N N . THR A 1 205 ? 15.975 -6.009 47.022 1.000 19.745 209 THR A N 1
ATOM 1588 C CA . THR A 1 205 ? 15.088 -7.022 47.637 1.000 22.132 209 THR A CA 1
ATOM 1589 C C . THR A 1 205 ? 15.684 -7.462 48.967 1.000 21.515 209 THR A C 1
ATOM 1590 O O . THR A 1 205 ? 16.803 -7.864 48.970 1.000 23.628 209 THR A O 1
ATOM 1594 N N . THR A 1 206 ? 14.942 -7.361 50.066 1.000 25.630 210 THR A N 1
ATOM 1595 C CA . THR A 1 206 ? 15.471 -7.667 51.414 1.000 25.719 210 THR A CA 1
ATOM 1596 C C . THR A 1 206 ? 14.446 -8.433 52.248 1.000 25.525 210 THR A C 1
ATOM 1597 O O . THR A 1 206 ? 13.251 -8.409 51.926 1.000 27.057 210 THR A O 1
ATOM 1601 N N . GLY A 1 207 ? 14.898 -9.065 53.325 1.000 25.224 211 GLY A N 1
ATOM 1602 C CA . GLY A 1 207 ? 13.999 -9.564 54.371 1.000 25.588 211 GLY A CA 1
ATOM 1603 C C . GLY A 1 207 ? 13.465 -8.425 55.208 1.000 26.507 211 GLY A C 1
ATOM 1604 O O . GLY A 1 207 ? 14.157 -7.387 55.314 1.000 26.333 211 GLY A O 1
ATOM 1605 N N . THR A 1 208 ? 12.317 -8.625 55.849 1.000 26.418 212 THR A N 1
ATOM 1606 C CA . THR A 1 208 ? 11.626 -7.572 56.644 1.000 28.451 212 THR A CA 1
ATOM 1607 C C . THR A 1 208 ? 12.417 -7.271 57.920 1.000 31.155 212 THR A C 1
ATOM 1608 O O . THR A 1 208 ? 12.260 -6.156 58.423 1.000 34.508 212 THR A O 1
ATOM 1612 N N . GLU A 1 209 ? 13.240 -8.213 58.401 1.000 30.092 213 GLU A N 1
ATOM 1613 C CA . GLU A 1 209 ? 14.102 -8.056 59.601 1.000 33.937 213 GLU A CA 1
ATOM 1614 C C . GLU A 1 209 ? 15.052 -6.868 59.401 1.000 29.888 213 GLU A C 1
ATOM 1615 O O . GLU A 1 209 ? 15.440 -6.253 60.398 1.000 28.674 213 GLU A O 1
ATOM 1621 N N . LYS A 1 210 ? 15.398 -6.542 58.166 1.000 30.923 214 LYS A N 1
ATOM 1622 C CA . LYS A 1 210 ? 16.220 -5.344 57.846 1.000 31.927 214 LYS A CA 1
ATOM 1623 C C . LYS A 1 210 ? 15.533 -4.048 58.301 1.000 28.709 214 LYS A C 1
ATOM 1624 O O . LYS A 1 210 ? 16.264 -3.075 58.517 1.000 26.839 214 LYS A O 1
ATOM 1630 N N . LEU A 1 211 ? 14.203 -4.004 58.434 1.000 25.178 215 LEU A N 1
ATOM 1631 C CA . LEU A 1 211 ? 13.517 -2.785 58.942 1.000 28.012 215 LEU A CA 1
ATOM 1632 C C . LEU A 1 211 ? 14.078 -2.408 60.319 1.000 25.733 215 LEU A C 1
ATOM 1633 O O . LEU A 1 211 ? 14.023 -1.200 60.671 1.000 24.295 215 LEU A O 1
ATOM 1638 N N . ALA A 1 212 ? 14.572 -3.392 61.083 1.000 23.641 216 ALA A N 1
ATOM 1639 C CA . ALA A 1 212 ? 15.051 -3.189 62.478 1.000 25.225 216 ALA A CA 1
ATOM 1640 C C . ALA A 1 212 ? 16.219 -2.192 62.514 1.000 24.615 216 ALA A C 1
ATOM 1641 O O . ALA A 1 212 ? 16.407 -1.534 63.543 1.000 26.305 216 ALA A O 1
ATOM 1643 N N . GLU A 1 213 ? 16.973 -2.077 61.432 1.000 24.058 217 GLU A N 1
ATOM 1644 C CA . GLU A 1 213 ? 18.113 -1.131 61.344 1.000 28.366 217 GLU A CA 1
ATOM 1645 C C . GLU A 1 213 ? 17.659 0.217 60.784 1.000 27.440 217 GLU A C 1
ATOM 1646 O O . GLU A 1 213 ? 18.545 0.997 60.503 1.000 28.534 217 GLU A O 1
ATOM 1652 N N . HIS A 1 214 ? 16.348 0.481 60.670 1.000 25.343 218 HIS A N 1
ATOM 1653 C CA . HIS A 1 214 ? 15.793 1.694 60.001 1.000 25.181 218 HIS A CA 1
ATOM 1654 C C . HIS A 1 214 ? 14.612 2.255 60.784 1.000 23.311 218 HIS A C 1
ATOM 1655 O O . HIS A 1 214 ? 13.703 2.819 60.148 1.000 22.653 218 HIS A O 1
ATOM 1662 N N . GLN A 1 215 ? 14.650 2.142 62.118 1.000 25.822 219 GLN A N 1
ATOM 1663 C CA . GLN A 1 215 ? 13.479 2.457 62.980 1.000 26.161 219 GLN A CA 1
ATOM 1664 C C . GLN A 1 215 ? 13.303 3.962 63.163 1.000 26.288 219 GLN A C 1
ATOM 1665 O O . GLN A 1 215 ? 12.240 4.331 63.628 1.000 29.449 219 GLN A O 1
ATOM 1671 N N . LYS A 1 216 ? 14.267 4.798 62.778 1.000 27.408 220 LYS A N 1
ATOM 1672 C CA . LYS A 1 216 ? 14.153 6.270 62.956 1.000 31.466 220 LYS A CA 1
ATOM 1673 C C . LYS A 1 216 ? 13.444 6.906 61.742 1.000 29.060 220 LYS A C 1
ATOM 1674 O O . LYS A 1 216 ? 13.156 8.076 61.790 1.000 28.299 220 LYS A O 1
ATOM 1680 N N . ALA A 1 217 ? 13.115 6.141 60.706 1.000 28.185 221 ALA A N 1
ATOM 1681 C CA . ALA A 1 217 ? 12.553 6.644 59.433 1.000 25.860 221 ALA A CA 1
ATOM 1682 C C . ALA A 1 217 ? 11.033 6.810 59.512 1.000 24.928 221 ALA A C 1
ATOM 1683 O O . ALA A 1 217 ? 10.360 6.068 60.260 1.000 23.388 221 ALA A O 1
ATOM 1685 N N . ASN A 1 218 ? 10.508 7.733 58.700 1.000 25.075 222 ASN A N 1
ATOM 1686 C CA . ASN A 1 218 ? 9.114 7.694 58.189 1.000 24.037 222 ASN A CA 1
ATOM 1687 C C . ASN A 1 218 ? 9.052 6.642 57.083 1.000 23.232 222 ASN A C 1
ATOM 1688 O O . ASN A 1 218 ? 9.745 6.818 56.057 1.000 24.033 222 ASN A O 1
ATOM 1693 N N . VAL A 1 219 ? 8.227 5.620 57.273 1.000 22.461 223 VAL A N 1
ATOM 1694 C CA . VAL A 1 219 ? 8.101 4.464 56.341 1.000 20.785 223 VAL A CA 1
ATOM 1695 C C . VAL A 1 219 ? 6.879 4.735 55.459 1.000 21.680 223 VAL A C 1
ATOM 1696 O O . VAL A 1 219 ? 5.756 5.034 55.998 1.000 20.341 223 VAL A O 1
ATOM 1700 N N . MET A 1 220 ? 7.131 4.766 54.157 1.000 19.433 224 MET A N 1
ATOM 1701 C CA . MET A 1 220 ? 6.105 4.889 53.100 1.000 21.589 224 MET A CA 1
ATOM 1702 C C . MET A 1 220 ? 5.974 3.529 52.422 1.000 19.480 224 MET A C 1
ATOM 1703 O O . MET A 1 220 ? 6.979 2.998 51.921 1.000 19.057 224 MET A O 1
ATOM 1708 N N . ILE A 1 221 ? 4.787 2.963 52.468 1.000 17.618 225 ILE A N 1
ATOM 1709 C CA . ILE A 1 221 ? 4.493 1.652 51.855 1.000 20.074 225 ILE A CA 1
ATOM 1710 C C . ILE A 1 221 ? 3.757 1.926 50.551 1.000 18.629 225 ILE A C 1
ATOM 1711 O O . ILE A 1 221 ? 2.742 2.602 50.570 1.000 19.421 225 ILE A O 1
ATOM 1716 N N . PHE A 1 222 ? 4.284 1.408 49.457 1.000 17.130 226 PHE A N 1
ATOM 1717 C CA . PHE A 1 222 ? 3.698 1.607 48.120 1.000 18.098 226 PHE A CA 1
ATOM 1718 C C . PHE A 1 222 ? 2.342 0.902 48.085 1.000 19.418 226 PHE A C 1
ATOM 1719 O O . PHE A 1 222 ? 2.160 -0.091 48.783 1.000 22.790 226 PHE A O 1
ATOM 1727 N N . GLY A 1 223 ? 1.405 1.485 47.352 1.000 21.255 227 GLY A N 1
ATOM 1728 C CA . GLY A 1 223 ? 0.091 0.886 47.077 1.000 22.526 227 GLY A CA 1
ATOM 1729 C C . GLY A 1 223 ? 0.092 0.322 45.671 1.000 21.426 227 GLY A C 1
ATOM 1730 O O . GLY A 1 223 ? 1.014 0.606 44.889 1.000 20.888 227 GLY A O 1
ATOM 1731 N N . PRO A 1 224 ? -0.931 -0.472 45.321 1.000 22.064 228 PRO A N 1
ATOM 1732 C CA . PRO A 1 224 ? -1.995 -0.858 46.253 1.000 24.043 228 PRO A CA 1
ATOM 1733 C C . PRO A 1 224 ? -1.558 -2.046 47.113 1.000 22.908 228 PRO A C 1
ATOM 1734 O O . PRO A 1 224 ? -0.631 -2.704 46.744 1.000 23.550 228 PRO A O 1
ATOM 1738 N N . LEU A 1 225 ? -2.248 -2.296 48.223 1.000 26.270 229 LEU A N 1
ATOM 1739 C CA . LEU A 1 225 ? -2.074 -3.514 49.051 1.000 26.605 229 LEU A CA 1
ATOM 1740 C C . LEU A 1 225 ? -3.397 -4.287 49.076 1.000 27.984 229 LEU A C 1
ATOM 1741 O O . LEU A 1 225 ? -4.429 -3.661 49.301 1.000 27.940 229 LEU A O 1
ATOM 1746 N N . SER A 1 226 ? -3.359 -5.596 48.924 1.000 28.732 230 SER A N 1
ATOM 1747 C CA . SER A 1 226 ? -4.558 -6.459 49.051 1.000 30.822 230 SER A CA 1
ATOM 1748 C C . SER A 1 226 ? -5.009 -6.474 50.513 1.000 31.556 230 SER A C 1
ATOM 1749 O O . SER A 1 226 ? -4.195 -6.136 51.410 1.000 25.460 230 SER A O 1
ATOM 1752 N N . GLN A 1 227 ? -6.244 -6.906 50.759 1.000 32.454 231 GLN A N 1
ATOM 1753 C CA . GLN A 1 227 ? -6.758 -7.089 52.139 1.000 34.677 231 GLN A CA 1
ATOM 1754 C C . GLN A 1 227 ? -5.817 -8.051 52.865 1.000 31.668 231 GLN A C 1
ATOM 1755 O O . GLN A 1 227 ? -5.534 -7.801 54.029 1.000 32.213 231 GLN A O 1
ATOM 1761 N N . GLU A 1 228 ? -5.329 -9.092 52.187 1.000 32.220 232 GLU A N 1
ATOM 1762 C CA . GLU A 1 228 ? -4.504 -10.145 52.835 1.000 35.785 232 GLU A CA 1
ATOM 1763 C C . GLU A 1 228 ? -3.133 -9.563 53.194 1.000 36.226 232 GLU A C 1
ATOM 1764 O O . GLU A 1 228 ? -2.659 -9.803 54.328 1.000 37.394 232 GLU A O 1
ATOM 1770 N N . GLU A 1 229 ? -2.519 -8.837 52.256 1.000 37.943 233 GLU A N 1
ATOM 1771 C CA . GLU A 1 229 ? -1.243 -8.101 52.450 1.000 38.217 233 GLU A CA 1
ATOM 1772 C C . GLU A 1 229 ? -1.378 -7.162 53.657 1.000 38.089 233 GLU A C 1
ATOM 1773 O O . GLU A 1 229 ? -0.517 -7.236 54.552 1.000 36.648 233 GLU A O 1
ATOM 1779 N N . ARG A 1 230 ? -2.399 -6.304 53.700 1.000 35.791 234 ARG A N 1
ATOM 1780 C CA . ARG A 1 230 ? -2.509 -5.296 54.795 1.000 41.061 234 ARG A CA 1
ATOM 1781 C C . ARG A 1 230 ? -2.711 -5.993 56.147 1.000 42.141 234 ARG A C 1
ATOM 1782 O O . ARG A 1 230 ? -2.190 -5.465 57.147 1.000 38.178 234 ARG A O 1
ATOM 1790 N N . GLN A 1 231 ? -3.428 -7.124 56.190 1.000 45.365 235 GLN A N 1
ATOM 1791 C CA . GLN A 1 231 ? -3.623 -7.891 57.458 1.000 49.213 235 GLN A CA 1
ATOM 1792 C C . GLN A 1 231 ? -2.277 -8.448 57.920 1.000 46.820 235 GLN A C 1
ATOM 1793 O O . GLN A 1 231 ? -2.009 -8.369 59.133 1.000 46.876 235 GLN A O 1
ATOM 1799 N N . GLN A 1 232 ? -1.454 -8.927 56.982 1.000 42.389 236 GLN A N 1
ATOM 1800 C CA . GLN A 1 232 ? -0.102 -9.455 57.272 1.000 48.249 236 GLN A CA 1
ATOM 1801 C C . GLN A 1 232 ? 0.728 -8.368 57.976 1.000 48.596 236 GLN A C 1
ATOM 1802 O O . GLN A 1 232 ? 1.420 -8.742 58.931 1.000 48.560 236 GLN A O 1
ATOM 1808 N N . LEU A 1 233 ? 0.659 -7.094 57.550 1.000 48.985 237 LEU A N 1
ATOM 1809 C CA . LEU A 1 233 ? 1.425 -5.955 58.163 1.000 49.214 237 LEU A CA 1
ATOM 1810 C C . LEU A 1 233 ? 0.812 -5.548 59.511 1.000 47.556 237 LEU A C 1
ATOM 1811 O O . LEU A 1 233 ? 1.565 -5.331 60.468 1.000 46.789 237 LEU A O 1
ATOM 1816 N N . THR A 1 234 ? -0.513 -5.400 59.567 1.000 50.828 238 THR A N 1
ATOM 1817 C CA . THR A 1 234 ? -1.264 -5.022 60.794 1.000 53.083 238 THR A CA 1
ATOM 1818 C C . THR A 1 234 ? -0.948 -6.012 61.918 1.000 51.755 238 THR A C 1
ATOM 1819 O O . THR A 1 234 ? -0.782 -5.541 63.054 1.000 51.631 238 THR A O 1
ATOM 1823 N N . GLN A 1 235 ? -0.873 -7.311 61.599 1.000 49.690 239 GLN A N 1
ATOM 1824 C CA . GLN A 1 235 ? -0.802 -8.432 62.582 1.000 50.441 239 GLN A CA 1
ATOM 1825 C C . GLN A 1 235 ? 0.634 -8.929 62.812 1.000 43.946 239 GLN A C 1
ATOM 1826 O O . GLN A 1 235 ? 0.815 -9.670 63.785 1.000 44.545 239 GLN A O 1
ATOM 1832 N N . SER A 1 236 ? 1.611 -8.555 61.972 1.000 40.457 240 SER A N 1
ATOM 1833 C CA . SER A 1 236 ? 3.039 -8.981 62.079 1.000 36.014 240 SER A CA 1
ATOM 1834 C C . SER A 1 236 ? 3.653 -8.494 63.396 1.000 34.729 240 SER A C 1
ATOM 1835 O O . SER A 1 236 ? 3.731 -7.299 63.650 1.000 31.734 240 SER A O 1
ATOM 1838 N N . PRO A 1 237 ? 4.072 -9.404 64.298 1.000 36.450 241 PRO A N 1
ATOM 1839 C CA . PRO A 1 237 ? 4.862 -9.026 65.474 1.000 35.164 241 PRO A CA 1
ATOM 1840 C C . PRO A 1 237 ? 6.113 -8.193 65.157 1.000 33.300 241 PRO A C 1
ATOM 1841 O O . PRO A 1 237 ? 6.456 -7.300 65.926 1.000 30.745 241 PRO A O 1
ATOM 1845 N N . LEU A 1 238 ? 6.789 -8.515 64.057 1.000 30.969 242 LEU A N 1
ATOM 1846 C CA . LEU A 1 238 ? 8.003 -7.767 63.634 1.000 32.404 242 LEU A CA 1
ATOM 1847 C C . LEU A 1 238 ? 7.614 -6.298 63.425 1.000 30.124 242 LEU A C 1
ATOM 1848 O O . LEU A 1 238 ? 8.157 -5.464 64.156 1.000 26.188 242 LEU A O 1
ATOM 1853 N N . TRP A 1 239 ? 6.655 -6.016 62.531 1.000 29.683 243 TRP A N 1
ATOM 1854 C CA . TRP A 1 239 ? 6.198 -4.638 62.180 1.000 30.503 243 TRP A CA 1
ATOM 1855 C C . TRP A 1 239 ? 5.708 -3.895 63.429 1.000 30.834 243 TRP A C 1
ATOM 1856 O O . TRP A 1 239 ? 6.077 -2.733 63.591 1.000 34.961 243 TRP A O 1
ATOM 1867 N N . GLN A 1 240 ? 4.918 -4.534 64.292 1.000 34.065 244 GLN A N 1
ATOM 1868 C CA . GLN A 1 240 ? 4.322 -3.853 65.469 1.000 34.474 244 GLN A CA 1
ATOM 1869 C C . GLN A 1 240 ? 5.397 -3.541 66.518 1.000 33.731 244 GLN A C 1
ATOM 1870 O O . GLN A 1 240 ? 5.197 -2.606 67.288 1.000 34.924 244 GLN A O 1
ATOM 1876 N N . ALA A 1 241 ? 6.514 -4.263 66.515 1.000 30.849 245 ALA A N 1
ATOM 1877 C CA . ALA A 1 241 ? 7.648 -4.028 67.431 1.000 29.979 245 ALA A CA 1
ATOM 1878 C C . ALA A 1 241 ? 8.469 -2.811 66.980 1.000 31.466 245 ALA A C 1
ATOM 1879 O O . ALA A 1 241 ? 9.253 -2.307 67.786 1.000 30.396 245 ALA A O 1
ATOM 1881 N N . MET A 1 242 ? 8.331 -2.343 65.735 1.000 29.155 246 MET A N 1
ATOM 1882 C CA . MET A 1 242 ? 9.249 -1.304 65.196 1.000 27.695 246 MET A CA 1
ATOM 1883 C C . MET A 1 242 ? 8.818 0.083 65.695 1.000 25.350 246 MET A C 1
ATOM 1884 O O . MET A 1 242 ? 7.602 0.314 65.854 1.000 25.393 246 MET A O 1
ATOM 1889 N N . GLU A 1 243 ? 9.796 0.945 65.991 1.000 27.598 247 GLU A N 1
ATOM 1890 C CA . GLU A 1 243 ? 9.556 2.324 66.497 1.000 27.747 247 GLU A CA 1
ATOM 1891 C C . GLU A 1 243 ? 8.560 3.052 65.576 1.000 27.785 247 GLU A C 1
ATOM 1892 O O . GLU A 1 243 ? 7.628 3.692 66.093 1.000 30.151 247 GLU A O 1
ATOM 1898 N N . PHE A 1 244 ? 8.728 2.950 64.258 1.000 25.553 248 PHE A N 1
ATOM 1899 C CA . PHE A 1 244 ? 7.871 3.692 63.293 1.000 26.202 248 PHE A CA 1
ATOM 1900 C C . PHE A 1 244 ? 6.415 3.245 63.447 1.000 25.995 248 PHE A C 1
ATOM 1901 O O . PHE A 1 244 ? 5.554 4.113 63.284 1.000 27.620 248 PHE A O 1
ATOM 1909 N N . SER A 1 245 ? 6.157 1.982 63.817 1.000 25.980 249 SER A N 1
ATOM 1910 C CA . SER A 1 245 ? 4.790 1.460 64.104 1.000 30.019 249 SER A CA 1
ATOM 1911 C C . SER A 1 245 ? 4.237 2.057 65.409 1.000 30.705 249 SER A C 1
ATOM 1912 O O . SER A 1 245 ? 3.048 2.331 65.463 1.000 33.304 249 SER A O 1
ATOM 1915 N N . ARG A 1 246 ? 5.070 2.204 66.436 1.000 32.419 250 ARG A N 1
ATOM 1916 C CA . ARG A 1 246 ? 4.667 2.726 67.765 1.000 35.479 250 ARG A CA 1
ATOM 1917 C C . ARG A 1 246 ? 4.462 4.232 67.687 1.000 36.217 250 ARG A C 1
ATOM 1918 O O . ARG A 1 246 ? 3.652 4.724 68.478 1.000 44.634 250 ARG A O 1
ATOM 1926 N N . THR A 1 247 ? 5.154 4.939 66.789 1.000 34.926 251 THR A N 1
ATOM 1927 C CA . THR A 1 247 ? 5.093 6.422 66.719 1.000 32.991 251 THR A CA 1
ATOM 1928 C C . THR A 1 247 ? 4.251 6.902 65.532 1.000 35.096 251 THR A C 1
ATOM 1929 O O . THR A 1 247 ? 4.409 8.084 65.163 1.000 34.466 251 THR A O 1
ATOM 1933 N N . ASP A 1 248 ? 3.379 6.059 64.964 1.000 36.182 252 ASP A N 1
ATOM 1934 C CA . ASP A 1 248 ? 2.408 6.489 63.920 1.000 39.919 252 ASP A CA 1
ATOM 1935 C C . ASP A 1 248 ? 3.187 7.064 62.720 1.000 34.225 252 ASP A C 1
ATOM 1936 O O . ASP A 1 248 ? 2.783 8.098 62.189 1.000 28.357 252 ASP A O 1
ATOM 1941 N N . SER A 1 249 ? 4.307 6.438 62.335 1.000 29.507 253 SER A N 1
ATOM 1942 C CA . SER A 1 249 ? 5.253 6.973 61.318 1.000 26.343 253 SER A CA 1
ATOM 1943 C C . SER A 1 249 ? 5.271 6.032 60.111 1.000 24.006 253 SER A C 1
ATOM 1944 O O . SER A 1 249 ? 6.300 6.023 59.427 1.000 23.767 253 SER A O 1
ATOM 1947 N N . VAL A 1 250 ? 4.168 5.291 59.888 1.000 24.232 254 VAL A N 1
ATOM 1948 C CA . VAL A 1 250 ? 3.937 4.363 58.733 1.000 25.039 254 VAL A CA 1
ATOM 1949 C C . VAL A 1 250 ? 2.766 4.879 57.891 1.000 26.236 254 VAL A C 1
ATOM 1950 O O . VAL A 1 250 ? 1.637 5.005 58.419 1.000 29.300 254 VAL A O 1
ATOM 1954 N N . TYR A 1 251 ? 3.014 5.133 56.610 1.000 24.443 255 TYR A N 1
ATOM 1955 C CA . TYR A 1 251 ? 2.017 5.694 55.672 1.000 24.389 255 TYR A CA 1
ATOM 1956 C C . TYR A 1 251 ? 1.848 4.699 54.524 1.000 24.470 255 TYR A C 1
ATOM 1957 O O . TYR A 1 251 ? 2.830 4.353 53.874 1.000 24.645 255 TYR A O 1
ATOM 1966 N N . GLU A 1 252 ? 0.623 4.263 54.278 1.000 24.883 256 GLU A N 1
ATOM 1967 C CA . GLU A 1 252 ? 0.243 3.443 53.097 1.000 25.968 256 GLU A CA 1
ATOM 1968 C C . GLU A 1 252 ? -0.117 4.402 51.970 1.000 26.170 256 GLU A C 1
ATOM 1969 O O . GLU A 1 252 ? -1.063 5.152 52.152 1.000 28.497 256 GLU A O 1
ATOM 1975 N N . LEU A 1 253 ? 0.655 4.426 50.877 1.000 25.784 257 LEU A N 1
ATOM 1976 C CA . LEU A 1 253 ? 0.389 5.293 49.702 1.000 24.783 257 LEU A CA 1
ATOM 1977 C C . LEU A 1 253 ? -0.692 4.656 48.830 1.000 23.964 257 LEU A C 1
ATOM 1978 O O . LEU A 1 253 ? -0.872 3.434 48.844 1.000 21.273 257 LEU A O 1
ATOM 1983 N N . PRO A 1 254 ? -1.370 5.443 47.971 1.000 22.123 258 PRO A N 1
ATOM 1984 C CA . PRO A 1 254 ? -2.281 4.878 46.990 1.000 22.641 258 PRO A CA 1
ATOM 1985 C C . PRO A 1 254 ? -1.471 4.197 45.881 1.000 23.044 258 PRO A C 1
ATOM 1986 O O . PRO A 1 254 ? -0.243 4.172 45.931 1.000 23.735 258 PRO A O 1
ATOM 1990 N N . ALA A 1 255 ? -2.155 3.639 44.898 1.000 20.706 259 ALA A N 1
ATOM 1991 C CA . ALA A 1 255 ? -1.505 3.020 43.721 1.000 20.456 259 ALA A CA 1
ATOM 1992 C C . ALA A 1 255 ? -0.777 4.121 42.940 1.000 19.409 259 ALA A C 1
ATOM 1993 O O . ALA A 1 255 ? -1.450 4.932 42.289 1.000 19.099 259 ALA A O 1
ATOM 1995 N N . ILE A 1 256 ? 0.556 4.188 43.089 1.000 20.511 260 ILE A N 1
ATOM 1996 C CA . ILE A 1 256 ? 1.471 5.044 42.271 1.000 19.946 260 ILE A CA 1
ATOM 1997 C C . ILE A 1 256 ? 2.605 4.128 41.819 1.000 18.264 260 ILE A C 1
ATOM 1998 O O . ILE A 1 256 ? 3.145 3.400 42.644 1.000 19.338 260 ILE A O 1
ATOM 2003 N N . TRP A 1 257 ? 2.854 4.081 40.528 1.000 17.594 261 TRP A N 1
ATOM 2004 C CA . TRP A 1 257 ? 3.790 3.092 39.955 1.000 16.180 261 TRP A CA 1
ATOM 2005 C C . TRP A 1 257 ? 5.223 3.456 40.349 1.000 16.322 261 TRP A C 1
ATOM 2006 O O . TRP A 1 257 ? 5.667 4.591 40.095 1.000 16.960 261 TRP A O 1
ATOM 2017 N N . THR A 1 258 ? 5.897 2.533 41.012 1.000 16.387 262 THR A N 1
ATOM 2018 C CA . THR A 1 258 ? 7.323 2.657 41.427 1.000 17.347 262 THR A CA 1
ATOM 2019 C C . THR A 1 258 ? 8.265 2.709 40.212 1.000 16.698 262 THR A C 1
ATOM 2020 O O . THR A 1 258 ? 9.417 3.105 40.413 1.000 18.534 262 THR A O 1
ATOM 2024 N N . PHE A 1 259 ? 7.824 2.260 39.026 1.000 15.805 263 PHE A N 1
ATOM 2025 C CA . PHE A 1 259 ? 8.631 2.307 37.773 1.000 14.461 263 PHE A CA 1
ATOM 2026 C C . PHE A 1 259 ? 7.945 3.207 36.753 1.000 13.702 263 PHE A C 1
ATOM 2027 O O . PHE A 1 259 ? 7.968 2.915 35.535 1.000 13.831 263 PHE A O 1
ATOM 2035 N N . GLY A 1 260 ? 7.296 4.249 37.231 1.000 12.897 264 GLY A N 1
ATOM 2036 C CA . GLY A 1 260 ? 6.555 5.194 36.373 1.000 13.934 264 GLY A CA 1
ATOM 2037 C C . GLY A 1 260 ? 7.409 6.347 35.868 1.000 14.127 264 GLY A C 1
ATOM 2038 O O . GLY A 1 260 ? 8.657 6.270 35.907 1.000 14.846 264 GLY A O 1
ATOM 2039 N N . GLY A 1 261 ? 6.739 7.425 35.466 1.000 14.776 265 GLY A N 1
ATOM 2040 C CA . GLY A 1 261 ? 7.388 8.555 34.801 1.000 14.344 265 GLY A CA 1
ATOM 2041 C C . GLY A 1 261 ? 7.143 9.852 35.549 1.000 16.038 265 GLY A C 1
ATOM 2042 O O . GLY A 1 261 ? 6.996 9.840 36.803 1.000 14.858 265 GLY A O 1
ATOM 2043 N N . LEU A 1 262 ? 7.139 10.957 34.812 1.000 15.696 266 LEU A N 1
ATOM 2044 C CA . LEU A 1 262 ? 7.003 12.326 35.397 1.000 17.046 266 LEU A CA 1
ATOM 2045 C C . LEU A 1 262 ? 5.667 12.471 36.136 1.000 17.596 266 LEU A C 1
ATOM 2046 O O . LEU A 1 262 ? 5.646 13.162 37.190 1.000 16.501 266 LEU A O 1
ATOM 2051 N N . LEU A 1 263 ? 4.580 11.866 35.630 1.000 16.962 267 LEU A N 1
ATOM 2052 C CA . LEU A 1 263 ? 3.263 11.983 36.317 1.000 17.388 267 LEU A CA 1
ATOM 2053 C C . LEU A 1 263 ? 3.234 11.139 37.597 1.000 16.367 267 LEU A C 1
ATOM 2054 O O . LEU A 1 263 ? 2.647 11.602 38.608 1.000 14.481 267 LEU A O 1
ATOM 2059 N N . ALA A 1 264 ? 3.866 9.974 37.618 1.000 16.409 268 ALA A N 1
ATOM 2060 C CA . ALA A 1 264 ? 4.039 9.197 38.868 1.000 16.713 268 ALA A CA 1
ATOM 2061 C C . ALA A 1 264 ? 4.815 10.032 39.906 1.000 17.029 268 ALA A C 1
ATOM 2062 O O . ALA A 1 264 ? 4.441 10.041 41.121 1.000 15.367 268 ALA A O 1
ATOM 2064 N N . ALA A 1 265 ? 5.906 10.672 39.488 1.000 16.278 269 ALA A N 1
ATOM 2065 C CA . ALA A 1 265 ? 6.753 11.482 40.385 1.000 16.482 269 ALA A CA 1
ATOM 2066 C C . ALA A 1 265 ? 5.913 12.620 40.970 1.000 16.799 269 ALA A C 1
ATOM 2067 O O . ALA A 1 265 ? 6.073 12.899 42.180 1.000 17.061 269 ALA A O 1
ATOM 2069 N N . GLN A 1 266 ? 5.110 13.290 40.133 1.000 16.367 270 GLN A N 1
ATOM 2070 C CA . GLN A 1 266 ? 4.213 14.394 40.555 1.000 18.637 270 GLN A CA 1
ATOM 2071 C C . GLN A 1 266 ? 3.247 13.884 41.624 1.000 20.301 270 GLN A C 1
ATOM 2072 O O . GLN A 1 266 ? 3.112 14.539 42.678 1.000 20.143 270 GLN A O 1
ATOM 2078 N N . ARG A 1 267 ? 2.607 12.753 41.375 1.000 18.689 271 ARG A N 1
ATOM 2079 C CA . ARG A 1 267 ? 1.579 12.247 42.311 1.000 22.487 271 ARG A CA 1
ATOM 2080 C C . ARG A 1 267 ? 2.231 11.781 43.600 1.000 21.134 271 ARG A C 1
ATOM 2081 O O . ARG A 1 267 ? 1.664 12.020 44.664 1.000 23.099 271 ARG A O 1
ATOM 2089 N N . LEU A 1 268 ? 3.359 11.099 43.502 1.000 17.792 272 LEU A N 1
ATOM 2090 C CA . LEU A 1 268 ? 4.069 10.621 44.690 1.000 18.639 272 LEU A CA 1
ATOM 2091 C C . LEU A 1 268 ? 4.441 11.847 45.546 1.000 17.394 272 LEU A C 1
ATOM 2092 O O . LEU A 1 268 ? 4.214 11.814 46.753 1.000 15.859 272 LEU A O 1
ATOM 2097 N N . SER A 1 269 ? 4.932 12.913 44.918 1.000 17.176 273 SER A N 1
ATOM 2098 C CA . SER A 1 269 ? 5.390 14.143 45.595 1.000 17.312 273 SER A CA 1
ATOM 20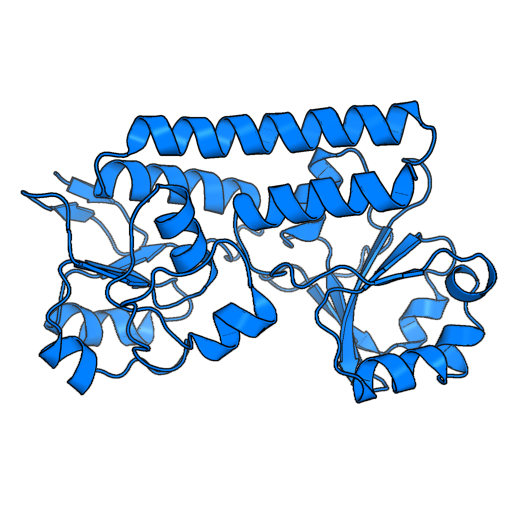99 C C . SER A 1 269 ? 4.209 14.760 46.357 1.000 17.812 273 SER A C 1
ATOM 2100 O O . SER A 1 269 ? 4.368 15.074 47.535 1.000 17.396 273 SER A O 1
ATOM 2103 N N . ASP A 1 270 ? 3.048 14.847 45.716 1.000 20.481 274 ASP A N 1
ATOM 2104 C CA . ASP A 1 270 ? 1.820 15.448 46.305 1.000 22.211 274 ASP A CA 1
ATOM 2105 C C . ASP A 1 270 ? 1.395 14.641 47.537 1.000 22.931 274 ASP A C 1
ATOM 2106 O O . ASP A 1 270 ? 1.089 15.253 48.566 1.000 21.283 274 ASP A O 1
ATOM 2111 N N . HIS A 1 271 ? 1.363 13.314 47.433 1.000 22.383 275 HIS A N 1
ATOM 2112 C CA . HIS A 1 271 ? 0.864 12.422 48.504 1.000 23.189 275 HIS A CA 1
ATOM 2113 C C . HIS A 1 271 ? 1.835 12.460 49.688 1.000 22.928 275 HIS A C 1
ATOM 2114 O O . HIS A 1 271 ? 1.360 12.648 50.799 1.000 25.557 275 HIS A O 1
ATOM 2121 N N . ILE A 1 272 ? 3.139 12.378 49.473 1.000 20.715 276 ILE A N 1
ATOM 2122 C CA . ILE A 1 272 ? 4.149 12.523 50.567 1.000 21.495 276 ILE A CA 1
ATOM 2123 C C . ILE A 1 272 ? 3.918 13.865 51.266 1.000 19.642 276 ILE A C 1
ATOM 2124 O O . ILE A 1 272 ? 3.959 13.921 52.480 1.000 19.474 276 ILE A O 1
ATOM 2129 N N . THR A 1 273 ? 3.750 14.936 50.503 1.000 20.287 277 THR A N 1
ATOM 2130 C CA . THR A 1 273 ? 3.627 16.300 51.050 1.000 19.831 277 THR A CA 1
ATOM 2131 C C . THR A 1 273 ? 2.381 16.334 51.934 1.000 20.575 277 THR A C 1
ATOM 2132 O O . THR A 1 273 ? 2.470 16.850 53.044 1.000 18.357 277 THR A O 1
ATOM 2136 N N . GLY A 1 274 ? 1.275 15.802 51.435 1.000 20.157 278 GLY A N 1
ATOM 2137 C CA . GLY A 1 274 ? -0.003 15.711 52.174 1.000 22.448 278 GLY A CA 1
ATOM 2138 C C . GLY A 1 274 ? 0.185 15.034 53.515 1.000 23.342 278 GLY A C 1
ATOM 2139 O O . GLY A 1 274 ? -0.184 15.645 54.537 1.000 26.532 278 GLY A O 1
ATOM 2140 N N . ARG A 1 275 ? 0.792 13.851 53.514 1.000 24.579 279 ARG A N 1
ATOM 2141 C CA . ARG A 1 275 ? 0.930 12.999 54.720 1.000 28.244 279 ARG A CA 1
ATOM 2142 C C . ARG A 1 275 ? 1.884 13.661 55.721 1.000 27.877 279 ARG A C 1
ATOM 2143 O O . ARG A 1 275 ? 1.599 13.567 56.933 1.000 27.549 279 ARG A O 1
ATOM 2151 N N . LEU A 1 276 ? 2.984 14.276 55.265 1.000 25.911 280 LEU A N 1
ATOM 2152 C CA . LEU A 1 276 ? 3.990 14.816 56.220 1.000 26.822 280 LEU A CA 1
ATOM 2153 C C . LEU A 1 276 ? 3.526 16.162 56.782 1.000 27.739 280 LEU A C 1
ATOM 2154 O O . LEU A 1 276 ? 4.022 16.519 57.837 1.000 32.474 280 LEU A O 1
ATOM 2159 N N . THR A 1 277 ? 2.632 16.892 56.112 1.000 28.379 281 THR A N 1
ATOM 2160 C CA . THR A 1 277 ? 2.211 18.242 56.551 1.000 29.300 281 THR A CA 1
ATOM 2161 C C . THR A 1 277 ? 0.728 18.286 56.936 1.000 33.301 281 THR A C 1
ATOM 2162 O O . THR A 1 277 ? 0.252 19.390 57.192 1.000 36.965 281 THR A O 1
ATOM 2166 N N . GLN A 1 278 ? 0.042 17.154 57.072 1.000 39.086 282 GLN A N 1
ATOM 2167 C CA . GLN A 1 278 ? -1.355 17.133 57.590 1.000 45.175 282 GLN A CA 1
ATOM 2168 C C . GLN A 1 278 ? -1.358 17.474 59.084 1.000 47.481 282 GLN A C 1
ATOM 2169 O O . GLN A 1 278 ? -2.451 17.540 59.654 1.000 55.412 282 GLN A O 1
#

Secondary structure (DSSP, 8-state):
-EEEETTEEEE-SS---SEEESSHHHHHHHHHTT---SEES-HHHIIIII--SPPPTT-EE-B-SSSB-HHHHHHH--SEEEE-GGGGGGHHHHHTTS-EEE--SSSTT--HHHHHHHHHHHHHHHTT-HHHHHHHHHHHHHHHHHHHHHHHHTT-SSS-EEEEEEEETTEEEEE-TT-HHHHHHHHTT--BS--S---TTSEEEEEGGGGGGGTTSEEEEEEP--HHHHHHHHH-HHHHHSHHHHTT-EEEEEE--TT--HHHHHHHHHHHHHHHH-

Foldseek 3Di:
DWFQFPVGIDDDPDQFQAEEELDLQVVQLCVLLVHAHLEYAPVVCCCFQAVPPDHDDNYHHQYHSQDGNLVVLQVSQGQEYEHEPVNVVCQVVVVVRYHYHYAHLQDLVLQNAVSLLVVSCSVCVSRVSNVSSVCLNVVLLVLLQVLLCLCVVLVLQPAAEWEWEQPDLFKIKTFERSWLLNNSVVSSNHHHLDPDDDDSNRTDIGTPLVCQVVLSHQYEYADDADPVRVVSLVVPPSNCPGNCNVVVSYHYDYNQHRNHYSVSSSRSSVRVSVVSND

CATH classification: 3.40.50.1980

Solvent-accessible surface area: 12598 Å² total; per-residue (Å²): 101,75,6,92,18,76,99,36,84,31,69,26,162,96,46,6,133,86,0,0,0,3,26,6,8,0,0,2,4,0,26,22,2,62,32,111,2,34,0,0,0,46,25,80,6,1,107,97,73,2,31,81,28,145,26,24,113,108,18,64,64,0,19,48,102,184,104,22,62,78,131,45,0,58,108,28,125,6,50,0,0,0,0,10,84,82,25,45,106,16,30,115,51,0,46,187,32,7,60,5,0,2,3,1,3,10,13,107,97,59,106,1,16,94,6,0,26,100,0,1,105,21,0,0,97,4,9,114,54,101,124,63,1,79,86,19,10,40,68,0,60,102,82,3,62,64,18,4,62,115,0,77,105,54,48,97,13,109,63,28,0,0,0,1,12,14,73,54,86,146,26,2,74,2,0,6,127,4,0,2,2,28,33,0,0,99,47,2,54,9,132,13,37,4,138,69,117,21,59,38,85,0,20,31,82,19,39,10,138,83,4,44,120,15,49,141,0,9,0,0,4,5,2,42,29,56,153,126,42,98,86,58,16,72,114,24,113,53,11,96,54,14,49,1,42,156,69,128,5,44,39,82,9,48,19,5,26,4,21,0,0,6,42,5,0,12,39,6,0,56,65,0,8,39,56,13,41,168

Nearest PDB structures (foldseek):
  7w8f-assembly1_A  TM=1.004E+00  e=1.795E-56  Vibrio vulnificus
  5ggx-assembly1_B  TM=9.495E-01  e=1.407E-24  Vibrio cholerae O395
  1esz-assembly1_A  TM=9.444E-01  e=1.867E-24  Escherichia coli
  7lb8-assembly1_D  TM=9.146E-01  e=1.839E-22  Escherichia coli K-12
  4jcc-assembly1_A  TM=7.915E-01  e=1.513E-15  Streptococcus pneumoniae str. Canada MDR_19A

InterPro domains:
  IPR002491 ABC transporter periplasmic binding domain [PF01497] (31-267)
  IPR002491 ABC transporter periplasmic binding domain [PS50983] (30-292)
  IPR051313 Bacterial iron-siderophore binding [PTHR30532] (14-289)

Organism: Vibrio vulnificus (NCBI:txid672)

GO terms:
  GO:0042597 periplasmic space (C, IC)
  GO:0043190 ATP-binding cassette (ABC) transporter complex (C, IC)
  GO:0044718 siderophore transmembrane transport (P, IMP)
  GO:0015687 ferric-hydroxamate import into cell (P, IMP)
  GO:0019271 aerobactin transport (P, IMP)
  GO:0006826 iron ion transport (P, IMP)
  GO:0006879 intracellular iron ion homeostasis (P, IMP)

Sequence (278 aa):
PDITHEMGTTSFETTPKKVVALDWVLTETVLSLGIELEGAANISGYQQWVAEPHLNADAIDVGSRREPNLELLSNIKPDVILISKHLAAAYEPLSKIAPVLVYSVYSEDKQPLESAKRITRSLGKLFDKEQQAEQVIAQTDQRLAANGAKITSAGKAEKPLLFARFINDKTLRIHSEGSLAQDTINAMGLKNDWQEPTNLWGFTTTGTEKLAEHQKANVMIFGPLSQEERQQLTQSPLWQAMEFSRTDSVYELPAIWTFGGLLAAQRLSDHITGRLTQ

B-factor: mean 27.03, std 9.93, range [11.16, 76.05]

Radius of gyration: 19.6 Å; Cα contacts (8 Å, |Δi|>4): 554; chains: 1; bounding box: 35×37×60 Å